Protein AF-0000000084585907 (afdb_homodimer)

InterPro domains:
  IPR027843 Domain of unknown function DUF4440 [PF14534] (11-108)
  IPR032710 NTF2-like domain superfamily [SSF54427] (7-115)

Nearest PDB structures (foldseek):
  2rcd-assembly2_C  TM=7.715E-01  e=3.971E-07  Pectobacterium atrosepticum SCRI1043
  6bjt-assembly1_A  TM=7.847E-01  e=5.904E-06  Pseudomonas sp. EGD-AKN5
  6d63-assembly3_E  TM=8.159E-01  e=1.542E-05  Pseudomonas sp. ADP
  3fka-assembly1_D  TM=6.968E-01  e=6.504E-05  Ruegeria pomeroyi DSS-3
  5ts4-assembly3_C  TM=6.541E-01  e=3.704E-04  synthetic construct

Foldseek 3Di:
DPPQVVVQVVVVVVVVQCQDCVQQQQLVSQLVQADQQAWEQEQVRDIDGNCRCSVVGGDHFAKDWAPWHWDDPDPFKIKIWTKIAGPPPRWIKTKMWMWGADVVGIHTRYMYIHTDD/DPPQVVVQVVVVVVVVQCQDCVQQQALVNQLVQADQQAWEQEQVRDIDGNCRCSVVGGDHFAKDWAPWHWDDPDPFKIKIWTKIAGPPPRWIKTKIWMWGADVVGIHTRYMYIHTDD

Sequence (234 aa):
MDEQLQVKETILQLERSLLEDDTRLSTDAVGNLLTEDFLEHGSSGQSFSKVDIVTNGLDSVDLNIRDFDVRILSEDTVLATFRTCDAASGREQLRSSIWRYQPGGWRMLFHQGTPAEMDEQLQVKETILQLERSLLEDDTRLSTDAVGNLLTEDFLEHGSSGQSFSKVDIVTNGLDSVDLNIRDFDVRILSEDTVLATFRTCDAASGREQLRSSIWRYQPGGWRMLFHQGTPAE

Organism: NCBI:txid361277

pLDDT: mean 95.86, std 5.34, range [57.41, 98.94]

Structure (mmCIF, N/CA/C/O backbone):
data_AF-0000000084585907-model_v1
#
loop_
_entity.id
_entity.type
_entity.pdbx_description
1 polymer 'DUF4440 domain-containing protein'
#
loop_
_atom_site.group_PDB
_atom_site.id
_atom_site.type_symbol
_atom_site.label_atom_id
_atom_site.label_alt_id
_atom_site.label_comp_id
_atom_site.label_asym_id
_atom_site.label_entity_id
_atom_site.label_seq_id
_atom_site.pdbx_PDB_ins_code
_atom_site.Cartn_x
_atom_site.Cartn_y
_atom_site.Cartn_z
_atom_site.occupancy
_atom_site.B_iso_or_equiv
_atom_site.auth_seq_id
_atom_site.auth_comp_id
_atom_site.auth_asym_id
_atom_site.auth_atom_id
_atom_site.pdbx_PDB_model_num
ATOM 1 N N . MET A 1 1 ? -20.766 14.891 -15.133 1 57.56 1 MET A N 1
ATOM 2 C CA . MET A 1 1 ? -19.312 14.953 -14.922 1 57.56 1 MET A CA 1
ATOM 3 C C . MET A 1 1 ? -18.75 13.562 -14.68 1 57.56 1 MET A C 1
ATOM 5 O O . MET A 1 1 ? -19.359 12.742 -13.992 1 57.56 1 MET A O 1
ATOM 9 N N . ASP A 1 2 ? -17.828 13.023 -15.422 1 83.31 2 ASP A N 1
ATOM 10 C CA . ASP A 1 2 ? -17.25 11.695 -15.344 1 83.31 2 ASP A CA 1
ATOM 11 C C . ASP A 1 2 ? -16.688 11.414 -13.945 1 83.31 2 ASP A C 1
ATOM 13 O O . ASP A 1 2 ? -15.836 12.156 -13.453 1 83.31 2 ASP A O 1
ATOM 17 N N . GLU A 1 3 ? -17.516 10.742 -13.195 1 85.75 3 GLU A N 1
ATOM 18 C CA . GLU A 1 3 ? -17.219 10.406 -11.805 1 85.75 3 GLU A CA 1
ATOM 19 C C . GLU A 1 3 ? -15.727 10.156 -11.602 1 85.75 3 GLU A C 1
ATOM 21 O O . GLU A 1 3 ? -15.148 10.594 -10.609 1 85.75 3 GLU A O 1
ATOM 26 N N . GLN A 1 4 ? -15.195 9.461 -12.461 1 87.62 4 GLN A N 1
ATOM 27 C CA . GLN A 1 4 ? -13.773 9.164 -12.352 1 87.62 4 GLN A CA 1
ATOM 28 C C . GLN A 1 4 ? -12.938 10.445 -12.414 1 87.62 4 GLN A C 1
ATOM 30 O O . GLN A 1 4 ? -11.93 10.57 -11.719 1 87.62 4 GLN A O 1
ATOM 35 N N . LEU A 1 5 ? -13.289 11.328 -13.289 1 90.88 5 LEU A N 1
ATOM 36 C CA . LEU A 1 5 ? -12.562 12.586 -13.414 1 90.88 5 LEU A CA 1
ATOM 37 C C . LEU A 1 5 ? -12.672 13.406 -12.133 1 90.88 5 LEU A C 1
ATOM 39 O O . LEU A 1 5 ? -11.688 14.016 -11.695 1 90.88 5 LEU A O 1
ATOM 43 N N . GLN A 1 6 ? -13.852 13.453 -11.57 1 94.62 6 GLN A N 1
ATOM 44 C CA . GLN A 1 6 ? -14.062 14.219 -10.344 1 94.62 6 GLN A CA 1
ATOM 45 C C . GLN A 1 6 ? -13.25 13.641 -9.188 1 94.62 6 GLN A C 1
ATOM 47 O O . GLN A 1 6 ? -12.625 14.375 -8.422 1 94.62 6 GLN A O 1
ATOM 52 N N . VAL A 1 7 ? -13.305 12.32 -9.062 1 97.12 7 VAL A N 1
ATOM 53 C CA . VAL A 1 7 ? -12.562 11.656 -7.992 1 97.12 7 VAL A CA 1
ATOM 54 C C . VAL A 1 7 ? -11.062 11.859 -8.203 1 97.12 7 VAL A C 1
ATOM 56 O O . VAL A 1 7 ? -10.32 12.094 -7.25 1 97.12 7 VAL A O 1
ATOM 59 N N . LYS A 1 8 ? -10.625 11.797 -9.484 1 98.19 8 LYS A N 1
ATOM 60 C CA . LYS A 1 8 ? -9.219 11.992 -9.812 1 98.19 8 LYS A CA 1
ATOM 61 C C . LYS A 1 8 ? -8.734 13.375 -9.383 1 98.19 8 LYS A C 1
ATOM 63 O O . LYS A 1 8 ? -7.656 13.5 -8.797 1 98.19 8 LYS A O 1
ATOM 68 N N . GLU A 1 9 ? -9.5 14.312 -9.625 1 98.19 9 GLU A N 1
ATOM 69 C CA . GLU A 1 9 ? -9.133 15.68 -9.25 1 98.19 9 GLU A CA 1
ATOM 70 C C . GLU A 1 9 ? -9.094 15.844 -7.734 1 98.19 9 GLU A C 1
ATOM 72 O O . GLU A 1 9 ? -8.195 16.5 -7.199 1 98.19 9 GLU A O 1
ATOM 77 N N . THR A 1 10 ? -10.102 15.312 -7.148 1 98.12 10 THR A N 1
ATOM 78 C CA . THR A 1 10 ? -10.172 15.414 -5.695 1 98.12 10 THR A CA 1
ATOM 79 C C . THR A 1 10 ? -8.977 14.727 -5.043 1 98.12 10 THR A C 1
ATOM 81 O O . THR A 1 10 ? -8.336 15.289 -4.16 1 98.12 10 THR A O 1
ATOM 84 N N . ILE A 1 11 ? -8.641 13.5 -5.434 1 98.75 11 ILE A N 1
ATOM 85 C CA . ILE A 1 11 ? -7.547 12.727 -4.848 1 98.75 11 ILE A CA 1
ATOM 86 C C . ILE A 1 11 ? -6.215 13.406 -5.16 1 98.75 11 ILE A C 1
ATOM 88 O O . ILE A 1 11 ? -5.305 13.414 -4.324 1 98.75 11 ILE A O 1
ATOM 92 N N . LEU A 1 12 ? -6.066 13.922 -6.359 1 98.81 12 LEU A N 1
ATOM 93 C CA . LEU A 1 12 ? -4.855 14.656 -6.703 1 98.81 12 LEU A CA 1
ATOM 94 C C . LEU A 1 12 ? -4.637 15.828 -5.75 1 98.81 12 LEU A C 1
ATOM 96 O O . LEU A 1 12 ? -3.514 16.078 -5.309 1 98.81 12 LEU A O 1
ATOM 100 N N . GLN A 1 13 ? -5.723 16.547 -5.496 1 98.5 13 GLN A N 1
ATOM 101 C CA . GLN A 1 13 ? -5.617 17.672 -4.586 1 98.5 13 GLN 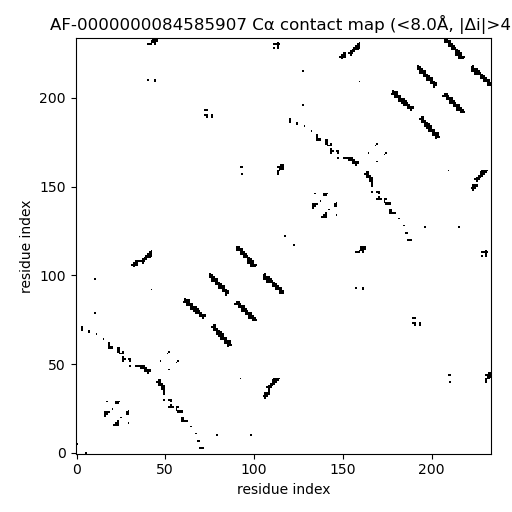A CA 1
ATOM 102 C C . GLN A 1 13 ? -5.219 17.219 -3.186 1 98.5 13 GLN A C 1
ATOM 104 O O . GLN A 1 13 ? -4.43 17.891 -2.512 1 98.5 13 GLN A O 1
ATOM 109 N N . LEU A 1 14 ? -5.758 16.172 -2.729 1 98.62 14 LEU A N 1
ATOM 110 C CA . LEU A 1 14 ? -5.418 15.641 -1.413 1 98.62 14 LEU A CA 1
ATOM 111 C C . LEU A 1 14 ? -3.965 15.172 -1.372 1 98.62 14 LEU A C 1
ATOM 113 O O . LEU A 1 14 ? -3.252 15.438 -0.403 1 98.62 14 LEU A O 1
ATOM 117 N N . GLU A 1 15 ? -3.527 14.453 -2.434 1 98.81 15 GLU A N 1
ATOM 118 C CA . GLU A 1 15 ? -2.127 14.047 -2.533 1 98.81 15 GLU A CA 1
ATOM 119 C C . GLU A 1 15 ? -1.198 15.258 -2.498 1 98.81 15 GLU A C 1
ATOM 121 O O . GLU A 1 15 ? -0.15 15.227 -1.852 1 98.81 15 GLU A O 1
ATOM 126 N N . ARG A 1 16 ? -1.534 16.297 -3.211 1 98.69 16 ARG A N 1
ATOM 127 C CA . ARG A 1 16 ? -0.732 17.516 -3.227 1 98.69 16 ARG A CA 1
ATOM 128 C C . ARG A 1 16 ? -0.688 18.156 -1.846 1 98.69 16 ARG A C 1
ATOM 130 O O . ARG A 1 16 ? 0.359 18.641 -1.417 1 98.69 16 ARG A O 1
ATOM 137 N N . SER A 1 17 ? -1.824 18.188 -1.232 1 98.5 17 SER A N 1
ATOM 138 C CA . SER A 1 17 ? -1.881 18.812 0.089 1 98.5 17 SER A CA 1
ATOM 139 C C . SER A 1 17 ? -0.94 18.109 1.065 1 98.5 17 SER A C 1
ATOM 141 O O . SER A 1 17 ? -0.368 18.75 1.949 1 98.5 17 SER A O 1
ATOM 143 N N . LEU A 1 18 ? -0.715 16.828 0.964 1 98.44 18 LEU A N 1
ATOM 144 C CA . LEU A 1 18 ? 0.155 16.062 1.838 1 98.44 18 LEU A CA 1
ATOM 145 C C . LEU A 1 18 ? 1.618 16.422 1.61 1 98.44 18 LEU A C 1
ATOM 147 O O . LEU A 1 18 ? 2.48 16.078 2.422 1 98.44 18 LEU A O 1
ATOM 151 N N . LEU A 1 19 ? 1.902 17.125 0.513 1 98.12 19 LEU A N 1
ATOM 152 C CA . LEU A 1 19 ? 3.264 17.547 0.196 1 98.12 19 LEU A CA 1
ATOM 153 C C . LEU A 1 19 ? 3.498 19 0.595 1 98.12 19 LEU A C 1
ATOM 155 O O . LEU A 1 19 ? 4.625 19.484 0.528 1 98.12 19 LEU A O 1
ATOM 159 N N . GLU A 1 20 ? 2.428 19.672 1.009 1 98.12 20 GLU A N 1
ATOM 160 C CA . GLU A 1 20 ? 2.516 21.078 1.401 1 98.12 20 GLU A CA 1
ATOM 161 C C . GLU A 1 20 ? 2.744 21.219 2.902 1 98.12 20 GLU A C 1
ATOM 163 O O . GLU A 1 20 ? 2.141 20.5 3.699 1 98.12 20 GLU A O 1
ATOM 168 N N . ASP A 1 21 ? 3.475 22.172 3.309 1 97.94 21 ASP A N 1
ATOM 169 C CA . ASP A 1 21 ? 3.891 22.344 4.695 1 97.94 21 ASP A CA 1
ATOM 170 C C . ASP A 1 21 ? 2.68 22.531 5.613 1 97.94 21 ASP A C 1
ATOM 172 O O . ASP A 1 21 ? 2.668 22.016 6.738 1 97.94 21 ASP A O 1
ATOM 176 N N . ASP A 1 22 ? 1.724 23.266 5.176 1 97.5 22 ASP A N 1
ATOM 177 C CA . ASP A 1 22 ? 0.551 23.547 6 1 97.5 22 ASP A CA 1
ATOM 178 C C . ASP A 1 22 ? -0.112 22.25 6.461 1 97.5 22 ASP A C 1
ATOM 180 O O . ASP A 1 22 ? -0.629 22.172 7.578 1 97.5 22 ASP A O 1
ATOM 184 N N . THR A 1 23 ? -0.118 21.266 5.719 1 98.19 23 THR A N 1
ATOM 185 C CA . THR A 1 23 ? -0.694 19.969 6.043 1 98.19 23 THR A CA 1
ATOM 186 C C . THR A 1 23 ? 0.371 19.031 6.602 1 98.19 23 THR A C 1
ATOM 188 O O . THR A 1 23 ? 0.189 18.438 7.672 1 98.19 23 THR A O 1
ATOM 191 N N . ARG A 1 24 ? 1.485 18.938 5.863 1 97.62 24 ARG A N 1
ATOM 192 C CA . ARG A 1 24 ? 2.512 17.938 6.121 1 97.62 24 ARG A CA 1
ATOM 193 C C . ARG A 1 24 ? 3.119 18.125 7.508 1 97.62 24 ARG A C 1
ATOM 195 O O . ARG A 1 24 ? 3.414 17.141 8.195 1 97.62 24 ARG A O 1
ATOM 202 N N . LEU A 1 25 ? 3.209 19.344 7.961 1 97.69 25 LEU A N 1
ATOM 203 C CA . LEU A 1 25 ? 3.896 19.594 9.219 1 97.69 25 LEU A CA 1
ATOM 204 C C . LEU A 1 25 ? 2.904 19.672 10.375 1 97.69 25 LEU A C 1
ATOM 206 O O . LEU A 1 25 ? 3.301 19.828 11.531 1 97.69 25 LEU A O 1
ATOM 210 N N . SER A 1 26 ? 1.641 19.516 10.117 1 97.94 26 SER A N 1
ATOM 211 C CA . SER A 1 26 ? 0.601 19.438 11.141 1 97.94 26 SER A CA 1
ATOM 212 C C . SER A 1 26 ? 0.184 17.984 11.398 1 97.94 26 SER A C 1
ATOM 214 O O . SER A 1 26 ? -0.506 17.375 10.578 1 97.94 26 SER A O 1
ATOM 216 N N . THR A 1 27 ? 0.529 17.516 12.578 1 96.69 27 THR A N 1
ATOM 217 C CA . THR A 1 27 ? 0.178 16.141 12.922 1 96.69 27 THR A CA 1
ATOM 218 C C . THR A 1 27 ? -1.336 15.953 12.906 1 96.69 27 THR A C 1
ATOM 220 O O . THR A 1 27 ? -1.829 14.891 12.523 1 96.69 27 THR A O 1
ATOM 223 N N . ASP A 1 28 ? -2.086 16.938 13.312 1 96.94 28 ASP A N 1
ATOM 224 C CA . ASP A 1 28 ? -3.545 16.875 13.297 1 96.94 28 ASP A CA 1
ATOM 225 C C . ASP A 1 28 ? -4.074 16.797 11.867 1 96.94 28 ASP A C 1
ATOM 227 O O . ASP A 1 28 ? -4.957 16 11.562 1 96.94 28 ASP A O 1
ATOM 231 N N . ALA A 1 29 ? -3.527 17.703 11.062 1 97.62 29 ALA A N 1
ATOM 232 C CA . ALA A 1 29 ? -3.99 17.734 9.68 1 97.62 29 ALA A CA 1
ATOM 233 C C . ALA A 1 29 ? -3.699 16.422 8.969 1 97.62 29 ALA A C 1
ATOM 235 O O . ALA A 1 29 ? -4.57 15.867 8.289 1 97.62 29 ALA A O 1
ATOM 236 N N . VAL A 1 30 ? -2.473 15.906 9.133 1 98.19 30 VAL A N 1
ATOM 237 C CA . VAL A 1 30 ? -2.107 14.641 8.508 1 98.19 30 VAL A CA 1
ATOM 238 C C . VAL A 1 30 ? -2.949 13.508 9.094 1 98.19 30 VAL A C 1
ATOM 240 O O . VAL A 1 30 ? -3.486 12.68 8.359 1 98.19 30 VAL A O 1
ATOM 243 N N . GLY A 1 31 ? -3.045 13.477 10.367 1 97.81 31 GLY A N 1
ATOM 244 C CA . GLY A 1 31 ? -3.834 12.445 11.023 1 97.81 31 GLY A CA 1
ATOM 245 C C . GLY A 1 31 ? -5.266 12.383 10.531 1 97.81 31 GLY A C 1
ATOM 246 O O . GLY A 1 31 ? -5.848 11.305 10.422 1 97.81 31 GLY A O 1
ATOM 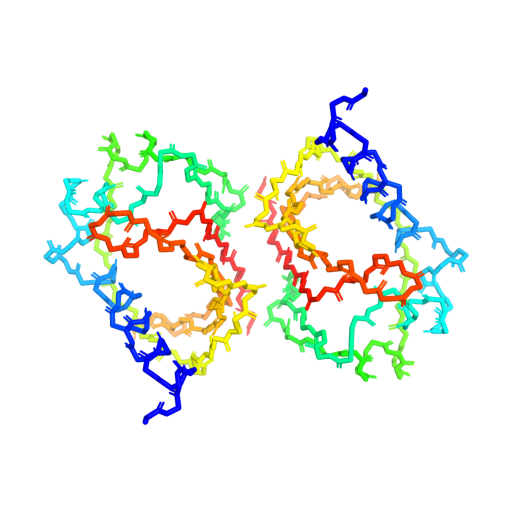247 N N . ASN A 1 32 ? -5.824 13.516 10.273 1 97.06 32 ASN A N 1
ATOM 248 C CA . ASN A 1 32 ? -7.211 13.602 9.836 1 97.06 32 ASN A CA 1
ATOM 249 C C . ASN A 1 32 ? -7.379 13.062 8.414 1 97.06 32 ASN A C 1
ATOM 251 O O . ASN A 1 32 ? -8.5 12.82 7.965 1 97.06 32 ASN A O 1
ATOM 255 N N . LEU A 1 33 ? -6.309 12.891 7.715 1 98.25 33 LEU A N 1
ATOM 256 C CA . LEU A 1 33 ? -6.355 12.406 6.34 1 98.25 33 LEU A CA 1
ATOM 257 C C . LEU A 1 33 ? -6.035 10.914 6.277 1 98.25 33 LEU A C 1
ATOM 259 O O . LEU A 1 33 ? -6.066 10.312 5.203 1 98.25 33 LEU A O 1
ATOM 263 N N . LEU A 1 34 ? -5.734 10.312 7.438 1 98.31 34 LEU A N 1
ATOM 264 C CA . LEU A 1 34 ? -5.371 8.898 7.484 1 98.31 34 LEU A CA 1
ATOM 265 C C . LEU A 1 34 ? -6.453 8.086 8.188 1 98.31 34 LEU A C 1
ATOM 267 O O . LEU A 1 34 ? -7.059 8.555 9.156 1 98.31 34 LEU A O 1
ATOM 271 N N . THR A 1 35 ? -6.754 6.934 7.656 1 98.06 35 THR A N 1
ATOM 272 C CA . THR A 1 35 ? -7.59 6.02 8.422 1 98.06 35 THR A CA 1
ATOM 273 C C . THR A 1 35 ? -6.863 5.543 9.68 1 98.06 35 THR A C 1
ATOM 27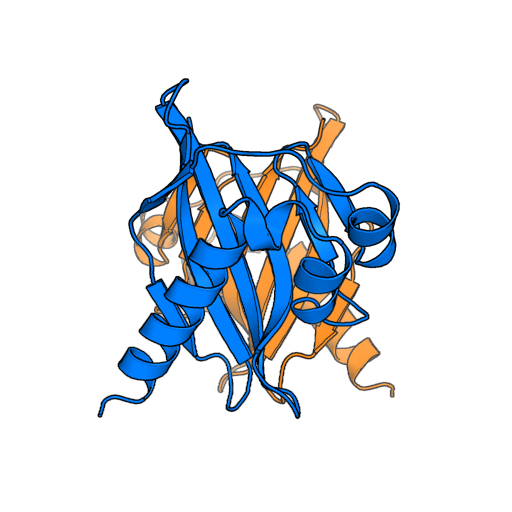5 O O . THR A 1 35 ? -5.637 5.637 9.766 1 98.06 35 THR A O 1
ATOM 278 N N . GLU A 1 36 ? -7.621 5.047 10.617 1 96.38 36 GLU A N 1
ATOM 279 C CA . GLU A 1 36 ? -7.035 4.566 11.859 1 96.38 36 GLU A CA 1
ATOM 280 C C . GLU A 1 36 ? -6.07 3.408 11.609 1 96.38 36 GLU A C 1
ATOM 282 O O . GLU A 1 36 ? -5.07 3.264 12.312 1 96.38 36 GLU A O 1
ATOM 287 N N . ASP A 1 37 ? -6.336 2.6 10.594 1 96.31 37 ASP A N 1
ATOM 288 C CA . ASP A 1 37 ? -5.531 1.418 10.305 1 96.31 37 ASP A CA 1
ATOM 289 C C . ASP A 1 37 ? -4.57 1.681 9.148 1 96.31 37 ASP A C 1
ATOM 291 O O . ASP A 1 37 ? -4.215 0.761 8.406 1 96.31 37 ASP A O 1
ATOM 295 N N . PHE A 1 38 ? -4.211 2.918 8.969 1 98.44 38 PHE A N 1
ATOM 296 C CA . PHE A 1 38 ? -3.287 3.326 7.922 1 98.44 38 PHE A CA 1
ATOM 297 C C . PHE A 1 38 ? -1.987 2.537 8.008 1 98.44 38 PHE A C 1
ATOM 299 O O . PHE A 1 38 ? -1.496 2.258 9.102 1 98.44 38 PHE A O 1
ATOM 306 N N . LEU A 1 39 ? -1.432 2.219 6.84 1 98.62 39 LEU A N 1
ATOM 307 C CA . LEU A 1 39 ? -0.126 1.577 6.727 1 98.62 39 LEU A CA 1
ATOM 308 C C . LEU A 1 39 ? 0.672 2.172 5.57 1 98.62 39 LEU A C 1
ATOM 310 O O . LEU A 1 39 ? 0.142 2.352 4.473 1 98.62 39 LEU A O 1
ATOM 314 N N . GLU A 1 40 ? 1.913 2.436 5.836 1 98.19 40 GLU A N 1
ATOM 315 C CA . GLU A 1 40 ? 2.816 2.928 4.801 1 98.19 40 GLU A CA 1
ATOM 316 C C . GLU A 1 40 ? 4.047 2.035 4.672 1 98.19 40 GLU A C 1
ATOM 318 O O . GLU A 1 40 ? 4.691 1.71 5.672 1 98.19 40 GLU A O 1
ATOM 323 N N . HIS A 1 41 ? 4.289 1.636 3.477 1 96.75 41 HIS A N 1
ATOM 324 C CA . HIS A 1 41 ? 5.602 1.127 3.1 1 96.75 41 HIS A CA 1
ATOM 325 C C . HIS A 1 41 ? 6.48 2.236 2.529 1 96.75 41 HIS A C 1
ATOM 327 O O . HIS A 1 41 ? 6.32 2.625 1.369 1 96.75 41 HIS A O 1
ATOM 333 N N . GLY A 1 42 ? 7.395 2.625 3.287 1 91.5 42 GLY A N 1
ATOM 334 C CA . GLY A 1 42 ? 8.227 3.746 2.873 1 91.5 42 GLY A CA 1
ATOM 335 C C . GLY A 1 42 ? 9.297 3.357 1.876 1 91.5 42 GLY A C 1
ATOM 336 O O . GLY A 1 42 ? 9.727 2.205 1.839 1 91.5 42 GLY A O 1
ATOM 337 N N . SER A 1 43 ? 9.773 4.344 1.176 1 84.81 43 SER A N 1
ATOM 338 C CA . SER A 1 43 ? 10.836 4.113 0.199 1 84.81 43 SER A CA 1
ATOM 339 C C . SER A 1 43 ? 12.133 3.693 0.879 1 84.81 43 SER A C 1
ATOM 341 O O . SER A 1 43 ? 13.047 3.188 0.225 1 84.81 43 SER A O 1
ATOM 343 N N . SER A 1 44 ? 12.172 3.824 2.135 1 80.12 44 SER A N 1
ATOM 344 C CA . SER A 1 44 ? 13.336 3.414 2.914 1 80.12 44 SER A CA 1
ATOM 345 C C . SER A 1 44 ? 13.273 1.929 3.252 1 80.12 44 SER A C 1
ATOM 347 O O . SER A 1 44 ? 14.25 1.363 3.758 1 80.12 44 SER A O 1
ATOM 349 N N . GLY A 1 45 ? 12.164 1.333 2.975 1 85.19 45 GLY A N 1
ATOM 350 C CA . GLY A 1 45 ? 11.969 -0.072 3.297 1 85.19 45 GLY A CA 1
ATOM 351 C C . GLY A 1 45 ? 11.375 -0.291 4.672 1 85.19 45 GLY A C 1
ATOM 352 O O . GLY A 1 45 ? 11.273 -1.428 5.137 1 85.19 45 GLY A O 1
ATOM 353 N N . GLN A 1 46 ? 11.062 0.736 5.344 1 90.19 46 GLN A N 1
ATOM 354 C CA . GLN A 1 46 ? 10.375 0.636 6.629 1 90.19 46 GLN A CA 1
ATOM 355 C C . GLN A 1 46 ? 8.875 0.84 6.473 1 90.19 46 GLN A C 1
ATOM 357 O O . GLN A 1 46 ? 8.422 1.427 5.484 1 90.19 46 GLN A O 1
ATOM 362 N N . SER A 1 47 ? 8.141 0.286 7.465 1 95.94 47 SER A N 1
ATOM 363 C CA . SER A 1 47 ? 6.699 0.495 7.488 1 95.94 47 SER A CA 1
ATOM 364 C C . SER A 1 47 ? 6.289 1.401 8.648 1 95.94 47 SER A C 1
ATOM 366 O O . SER A 1 47 ? 6.848 1.309 9.742 1 95.94 47 SER A O 1
ATOM 368 N N . PHE A 1 48 ? 5.301 2.23 8.43 1 96.75 48 PHE A N 1
ATOM 369 C CA . PHE A 1 48 ? 4.836 3.195 9.414 1 96.75 48 PHE A CA 1
ATOM 370 C C . PHE A 1 48 ? 3.324 3.115 9.578 1 96.75 48 PHE A C 1
ATOM 372 O O . PHE A 1 48 ? 2.594 2.973 8.602 1 96.75 48 PHE A O 1
ATOM 379 N N . SER A 1 49 ? 2.863 3.215 10.805 1 98 49 SER A N 1
ATOM 380 C CA . SER A 1 49 ? 1.441 3.316 11.125 1 98 49 SER A CA 1
ATOM 381 C C . SER A 1 49 ? 1.014 4.77 11.289 1 98 49 SER A C 1
ATOM 383 O O . SER A 1 49 ? 1.852 5.672 11.281 1 98 49 SER A O 1
ATOM 385 N N . LYS A 1 50 ? -0.317 4.898 11.438 1 98.12 50 LYS A N 1
ATOM 386 C CA . LYS A 1 50 ? -0.818 6.242 11.727 1 98.12 50 LYS A CA 1
ATOM 387 C C . LYS A 1 50 ? -0.177 6.809 12.992 1 98.12 50 LYS A C 1
ATOM 389 O O . LYS A 1 50 ? 0.19 7.984 13.031 1 98.12 50 LYS A O 1
ATOM 394 N N . VAL A 1 51 ? -0.119 6.035 14 1 97.75 51 VAL A N 1
ATOM 395 C CA . VAL A 1 51 ? 0.448 6.461 15.273 1 97.75 51 VAL A CA 1
ATOM 396 C C . VAL A 1 51 ? 1.898 6.898 15.07 1 97.75 51 VAL A C 1
ATOM 398 O O . VAL A 1 51 ? 2.334 7.902 15.641 1 97.75 51 VAL A O 1
ATOM 401 N N . ASP A 1 52 ? 2.689 6.152 14.328 1 97.06 52 ASP A N 1
ATOM 402 C CA . ASP A 1 52 ? 4.07 6.52 14.031 1 97.06 52 ASP A CA 1
ATOM 403 C C . ASP A 1 52 ? 4.141 7.902 13.391 1 97.06 52 ASP A C 1
ATOM 405 O O . ASP A 1 52 ? 4.996 8.719 13.75 1 97.06 52 ASP A O 1
ATOM 409 N N . ILE A 1 53 ? 3.295 8.117 12.43 1 96.44 53 ILE A N 1
ATOM 410 C CA . ILE A 1 53 ? 3.312 9.359 11.656 1 96.44 53 ILE A CA 1
ATOM 411 C C . ILE A 1 53 ? 2.926 10.531 12.562 1 96.44 53 ILE A C 1
ATOM 413 O O . ILE A 1 53 ? 3.592 11.562 12.555 1 96.44 53 ILE A O 1
ATOM 417 N N . VAL A 1 54 ? 1.905 10.367 13.32 1 96.62 54 VAL A N 1
ATOM 418 C CA . VAL A 1 54 ? 1.371 11.492 14.078 1 96.62 54 VAL A CA 1
ATOM 419 C C . VAL A 1 54 ? 2.232 11.742 15.32 1 96.62 54 VAL A C 1
ATOM 421 O O . VAL A 1 54 ? 2.287 12.859 15.836 1 96.62 54 VAL A O 1
ATOM 424 N N . THR A 1 55 ? 2.92 10.773 15.789 1 96.69 55 THR A N 1
ATOM 425 C CA . THR A 1 55 ? 3.787 10.93 16.953 1 96.69 55 THR A CA 1
ATOM 426 C C . THR A 1 55 ? 5.113 11.57 16.562 1 96.69 55 THR A C 1
ATOM 428 O O . THR A 1 55 ? 5.625 12.438 17.266 1 96.69 55 THR A O 1
ATOM 431 N N . ASN A 1 56 ? 5.707 11.195 15.477 1 95.5 56 ASN A N 1
ATOM 432 C CA . ASN A 1 56 ? 7.047 11.617 15.086 1 95.5 56 ASN A CA 1
ATOM 433 C C . ASN A 1 56 ? 7.012 12.828 14.172 1 95.5 56 ASN A C 1
ATOM 435 O O . ASN A 1 56 ? 8 13.555 14.055 1 95.5 56 ASN A O 1
ATOM 439 N N . GLY A 1 57 ? 5.836 13.023 13.523 1 95.44 57 GLY A N 1
ATOM 440 C CA . GLY A 1 57 ? 5.727 14.086 12.531 1 95.44 57 GLY A CA 1
ATOM 441 C C . GLY A 1 57 ? 6.391 13.734 11.211 1 95.44 57 GLY A C 1
ATOM 442 O O . GLY A 1 57 ? 6.914 12.633 11.047 1 95.44 57 GLY A O 1
ATOM 443 N N . LEU A 1 58 ? 6.281 14.641 10.25 1 95.94 58 LEU A N 1
ATOM 444 C CA . LEU A 1 58 ? 6.887 14.523 8.93 1 95.94 58 LEU A CA 1
ATOM 445 C C . LEU A 1 58 ? 7.773 15.719 8.633 1 95.94 58 LEU A C 1
ATOM 447 O O . LEU A 1 58 ? 7.527 16.828 9.125 1 95.94 58 LEU A O 1
ATOM 451 N N . ASP A 1 59 ? 8.766 15.5 7.855 1 95.56 59 ASP A N 1
ATOM 452 C CA . ASP A 1 59 ? 9.664 16.578 7.438 1 95.56 59 ASP A CA 1
ATOM 453 C C . ASP A 1 59 ? 9.109 17.312 6.219 1 95.56 59 ASP A C 1
ATOM 455 O O . ASP A 1 59 ? 8.352 16.734 5.434 1 95.56 59 ASP A O 1
ATOM 459 N N . SER A 1 60 ? 9.547 18.562 6.152 1 97.44 60 SER A N 1
ATOM 460 C CA . SER A 1 60 ? 9.227 19.297 4.938 1 97.44 60 SER A CA 1
ATOM 461 C C . SER A 1 60 ? 9.852 18.656 3.711 1 97.44 60 SER A C 1
ATOM 463 O O . SER A 1 60 ? 10.945 18.094 3.791 1 97.44 60 SER A O 1
ATOM 465 N N . VAL A 1 61 ? 9.125 18.781 2.598 1 97 61 VAL A N 1
ATOM 466 C CA . VAL A 1 61 ? 9.633 18.234 1.339 1 97 61 VAL A CA 1
ATOM 467 C C . VAL A 1 61 ? 9.359 19.234 0.211 1 97 61 VAL A C 1
ATOM 469 O O . VAL A 1 61 ? 8.531 20.141 0.351 1 97 61 VAL A O 1
ATOM 472 N N . ASP A 1 62 ? 10.102 19.125 -0.804 1 97.88 62 ASP A N 1
ATOM 473 C CA . ASP A 1 62 ? 9.875 19.812 -2.068 1 97.88 62 ASP A CA 1
ATOM 474 C C . ASP A 1 62 ? 9.75 18.828 -3.223 1 97.88 62 ASP A C 1
ATOM 476 O O . ASP A 1 62 ? 10.719 18.578 -3.943 1 97.88 62 ASP A O 1
ATOM 480 N N . LEU A 1 63 ? 8.547 18.328 -3.402 1 97.81 63 LEU A N 1
ATOM 481 C CA . LEU A 1 63 ? 8.258 17.281 -4.379 1 97.81 63 LEU A CA 1
ATOM 482 C C . LEU A 1 63 ? 7.176 17.734 -5.355 1 97.81 63 LEU A C 1
ATOM 484 O O . LEU A 1 63 ? 6.227 18.422 -4.961 1 97.81 63 LEU A O 1
ATOM 488 N N . ASN A 1 64 ? 7.348 17.312 -6.527 1 97.62 64 ASN A N 1
ATOM 489 C CA . ASN A 1 64 ? 6.309 17.469 -7.539 1 97.62 64 ASN A CA 1
ATOM 490 C C . ASN A 1 64 ? 5.684 16.141 -7.926 1 97.62 64 ASN A C 1
ATOM 492 O O . ASN A 1 64 ? 6.375 15.117 -7.977 1 97.62 64 ASN A O 1
ATOM 496 N N . ILE A 1 65 ? 4.395 16.203 -8.211 1 98.38 65 ILE A N 1
ATOM 497 C CA . ILE A 1 65 ? 3.678 15.008 -8.648 1 98.38 65 ILE A CA 1
ATOM 498 C C . ILE A 1 65 ? 3.594 14.984 -10.172 1 98.38 65 ILE A C 1
ATOM 500 O O . ILE A 1 65 ? 3.277 16 -10.797 1 98.38 65 ILE A O 1
ATOM 504 N N . ARG A 1 66 ? 3.936 13.859 -10.703 1 97.31 66 ARG A N 1
ATOM 505 C CA . ARG A 1 66 ? 3.838 13.656 -12.141 1 97.31 66 ARG A CA 1
ATOM 506 C C . ARG A 1 66 ? 3.107 12.352 -12.453 1 97.31 66 ARG A C 1
ATOM 508 O O . ARG A 1 66 ? 3.062 11.438 -11.625 1 97.31 66 ARG A O 1
ATOM 515 N N . ASP A 1 67 ? 2.4 12.281 -13.742 1 97.31 67 ASP A N 1
ATOM 516 C CA . ASP A 1 67 ? 1.807 11.062 -14.281 1 97.31 67 ASP A CA 1
ATOM 517 C C . ASP A 1 67 ? 0.775 10.477 -13.32 1 97.31 67 ASP A C 1
ATOM 519 O O . ASP A 1 67 ? 0.785 9.273 -13.039 1 97.31 67 ASP A O 1
ATOM 523 N N . PHE A 1 68 ? -0.031 11.383 -12.781 1 98.62 68 PHE A N 1
ATOM 524 C CA . PHE A 1 68 ? -1.028 11 -11.789 1 98.62 68 PHE A CA 1
ATOM 525 C C . PHE A 1 68 ? -2.23 10.344 -12.453 1 98.62 68 PHE A C 1
ATOM 527 O O . PHE A 1 68 ? -2.758 10.859 -13.445 1 98.62 68 PHE A O 1
ATOM 534 N N . ASP A 1 69 ? -2.629 9.203 -11.922 1 98.38 69 ASP A N 1
ATOM 535 C CA . ASP A 1 69 ? -3.846 8.531 -12.375 1 98.38 69 ASP A CA 1
ATOM 536 C C . ASP A 1 69 ? -4.559 7.84 -11.219 1 98.38 69 ASP A C 1
ATOM 538 O O . ASP A 1 69 ? -3.988 7.688 -10.133 1 98.38 69 ASP A O 1
ATOM 542 N N . VAL A 1 70 ? -5.848 7.562 -11.383 1 98.38 70 VAL A N 1
ATOM 543 C CA . VAL A 1 70 ? -6.609 6.852 -10.359 1 98.38 70 VAL A CA 1
ATOM 544 C C . VAL A 1 70 ? -7.371 5.691 -11 1 98.38 70 VAL A C 1
ATOM 546 O O . VAL A 1 70 ? -7.648 5.707 -12.203 1 98.38 70 VAL A O 1
ATOM 549 N N . ARG A 1 71 ? -7.602 4.719 -10.234 1 97.75 71 ARG A N 1
ATOM 550 C CA . ARG A 1 71 ? -8.5 3.619 -10.57 1 97.75 71 ARG A CA 1
ATOM 551 C C . ARG A 1 71 ? -9.539 3.412 -9.469 1 97.75 71 ARG A C 1
ATOM 553 O O . ARG A 1 71 ? -9.188 3.252 -8.297 1 97.75 71 ARG A O 1
ATOM 560 N N . ILE A 1 72 ? -10.773 3.395 -9.875 1 97.12 72 ILE A N 1
ATOM 561 C CA . ILE A 1 72 ? -11.852 3.131 -8.922 1 97.12 72 ILE A CA 1
ATOM 562 C C . ILE A 1 72 ? -11.891 1.643 -8.586 1 97.12 72 ILE A C 1
ATOM 564 O O . ILE A 1 72 ? -12.078 0.805 -9.469 1 97.12 72 ILE A O 1
ATOM 568 N N . LEU A 1 73 ? -11.734 1.322 -7.293 1 97.19 73 LEU A N 1
ATOM 569 C CA . LEU A 1 73 ? -11.742 -0.069 -6.855 1 97.19 73 LEU A CA 1
ATOM 570 C C . LEU A 1 73 ? -13.133 -0.492 -6.41 1 97.19 73 LEU A C 1
ATOM 572 O O . LEU A 1 73 ? -13.508 -1.662 -6.535 1 97.19 73 LEU A O 1
ATOM 576 N N . SER A 1 74 ? -13.82 0.38 -5.836 1 96 74 SER A N 1
ATOM 577 C CA . SER A 1 74 ? -15.203 0.212 -5.383 1 96 74 SER A CA 1
ATOM 578 C C . SER A 1 74 ? -15.906 1.557 -5.254 1 96 74 SER A C 1
ATOM 580 O O . SER A 1 74 ? -15.375 2.588 -5.664 1 96 74 SER A O 1
ATOM 582 N N . GLU A 1 75 ? -17.094 1.454 -4.602 1 93.75 75 GLU A N 1
ATOM 583 C CA . GLU A 1 75 ? -17.875 2.684 -4.445 1 93.75 75 GLU A CA 1
ATOM 584 C C . GLU A 1 75 ? -17.172 3.664 -3.514 1 93.75 75 GLU A C 1
ATOM 586 O O . GLU A 1 75 ? -17.328 4.879 -3.643 1 93.75 75 GLU A O 1
ATOM 591 N N . ASP A 1 76 ? -16.312 3.127 -2.699 1 96.38 76 ASP A N 1
ATOM 592 C CA . ASP A 1 76 ?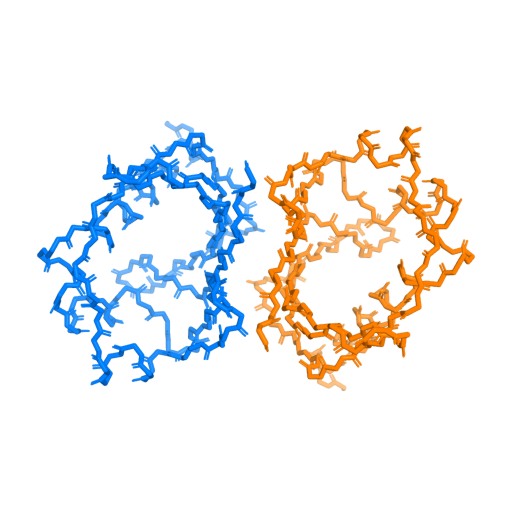 -15.766 4.039 -1.698 1 96.38 76 ASP A CA 1
ATOM 593 C C . ASP A 1 76 ? -14.242 3.926 -1.626 1 96.38 76 ASP A C 1
ATOM 595 O O . ASP A 1 76 ? -13.625 4.41 -0.677 1 96.38 76 ASP A O 1
ATOM 599 N N . THR A 1 77 ? -13.625 3.219 -2.535 1 98.12 77 THR A N 1
ATOM 600 C CA . THR A 1 77 ? -12.18 3.025 -2.477 1 98.12 77 THR A CA 1
ATOM 601 C C . THR A 1 77 ? -11.539 3.305 -3.834 1 98.12 77 THR A C 1
ATOM 603 O O . THR A 1 77 ? -12.062 2.893 -4.871 1 98.12 77 THR A O 1
ATOM 606 N N . VAL A 1 78 ? -10.398 3.969 -3.842 1 98.38 78 VAL A N 1
ATOM 607 C CA . VAL A 1 78 ? -9.695 4.332 -5.066 1 98.38 78 VAL A CA 1
ATOM 608 C C . VAL A 1 78 ? -8.203 4.09 -4.895 1 98.38 78 VAL A C 1
ATOM 610 O O . VAL A 1 78 ? -7.648 4.305 -3.811 1 98.38 78 VAL A O 1
ATOM 613 N N . LEU A 1 79 ? -7.605 3.598 -5.934 1 98.81 79 LEU A N 1
ATOM 614 C CA . LEU A 1 79 ? -6.152 3.49 -6.031 1 98.81 79 LEU A CA 1
ATOM 615 C C . LEU A 1 79 ? -5.574 4.668 -6.805 1 98.81 79 LEU A C 1
ATOM 617 O O . LEU A 1 79 ? -6.039 4.984 -7.902 1 98.81 79 LEU A O 1
ATOM 621 N N . ALA A 1 80 ? -4.637 5.332 -6.27 1 98.88 80 ALA A N 1
ATOM 622 C CA . ALA A 1 80 ? -3.855 6.348 -6.977 1 98.88 80 ALA A CA 1
ATOM 623 C C . ALA A 1 80 ? -2.447 5.844 -7.277 1 98.88 80 ALA A C 1
ATOM 625 O O . ALA A 1 80 ? -1.83 5.172 -6.449 1 98.88 80 ALA A O 1
ATOM 626 N N . THR A 1 81 ? -1.961 6.102 -8.43 1 98.69 81 THR A N 1
ATOM 627 C CA . THR A 1 81 ? -0.591 5.836 -8.852 1 98.69 81 THR A CA 1
ATOM 628 C C . THR A 1 81 ? 0.039 7.082 -9.461 1 98.69 81 THR A C 1
ATOM 630 O O . THR A 1 81 ? -0.624 7.824 -10.188 1 98.69 81 THR A O 1
ATOM 633 N N . PHE A 1 82 ? 1.271 7.324 -9.117 1 98.44 82 PHE A N 1
ATOM 634 C CA . PHE A 1 82 ? 1.931 8.531 -9.609 1 98.44 82 PHE A CA 1
ATOM 635 C C . PHE A 1 82 ? 3.432 8.469 -9.352 1 98.44 82 PHE A C 1
ATOM 637 O O . PHE A 1 82 ? 3.938 7.465 -8.844 1 98.44 82 PHE A O 1
ATOM 644 N N . ARG A 1 83 ? 4.09 9.492 -9.836 1 97.19 83 ARG A N 1
ATOM 645 C CA . ARG A 1 83 ? 5.508 9.703 -9.578 1 97.19 83 ARG A CA 1
ATOM 646 C C . ARG A 1 83 ? 5.734 11.016 -8.82 1 97.19 83 ARG A C 1
ATOM 648 O O . ARG A 1 83 ? 5.02 11.992 -9.039 1 97.19 83 ARG A O 1
ATOM 655 N N . THR A 1 84 ? 6.668 10.93 -7.938 1 97.5 84 THR A N 1
ATOM 656 C CA . THR A 1 84 ? 7.152 12.172 -7.348 1 97.5 84 THR A CA 1
ATOM 657 C C . THR A 1 84 ? 8.602 12.438 -7.742 1 97.5 84 THR A C 1
ATOM 659 O O . THR A 1 84 ? 9.383 11.5 -7.926 1 97.5 84 THR A O 1
ATOM 662 N N . CYS A 1 85 ? 8.852 13.688 -7.898 1 96.88 85 CYS A N 1
ATOM 663 C CA . CYS A 1 85 ? 10.203 14.133 -8.227 1 96.88 85 CYS A CA 1
ATOM 664 C C . CYS A 1 85 ? 10.688 15.188 -7.238 1 96.88 85 CYS A C 1
ATOM 666 O O . CYS A 1 85 ? 10.023 16.203 -7.039 1 96.88 85 CYS A O 1
ATOM 668 N N . ASP A 1 86 ? 11.812 14.945 -6.633 1 96.81 86 ASP A N 1
ATOM 669 C CA . ASP A 1 86 ? 12.414 15.914 -5.727 1 96.81 86 ASP A CA 1
ATOM 670 C C . ASP A 1 86 ? 12.984 17.109 -6.496 1 96.81 86 ASP A C 1
ATOM 672 O O . ASP A 1 86 ? 13.812 16.938 -7.391 1 96.81 86 ASP A O 1
ATOM 676 N N . ALA A 1 87 ? 12.633 18.25 -6.059 1 96.06 87 ALA A N 1
ATOM 677 C CA . ALA A 1 87 ? 13 19.453 -6.816 1 96.06 87 ALA A CA 1
ATOM 678 C C . ALA A 1 87 ? 14.5 19.703 -6.727 1 96.06 87 ALA A C 1
ATOM 680 O O . ALA A 1 87 ? 15.109 20.203 -7.68 1 96.06 87 ALA A O 1
ATOM 681 N N . ALA A 1 88 ? 15.086 19.422 -5.684 1 94.88 88 ALA A N 1
ATOM 682 C CA . ALA A 1 88 ? 16.5 19.719 -5.461 1 94.88 88 ALA A CA 1
ATOM 683 C C . ALA A 1 88 ? 17.391 18.656 -6.109 1 94.88 88 ALA A C 1
ATOM 685 O O . ALA A 1 88 ? 18.344 18.984 -6.812 1 94.88 88 ALA A O 1
ATOM 686 N N . SER A 1 89 ? 17.156 17.344 -5.898 1 94.56 89 SER A N 1
ATOM 687 C CA . SER A 1 89 ? 18.031 16.25 -6.316 1 94.56 89 SER A CA 1
ATOM 688 C C . SER A 1 89 ? 17.594 15.672 -7.656 1 94.56 89 SER A C 1
ATOM 690 O O . SER A 1 89 ? 18.391 15.008 -8.336 1 94.56 89 SER A O 1
ATOM 692 N N . GLY A 1 90 ? 16.312 15.828 -8.047 1 94.38 90 GLY A N 1
ATOM 693 C CA . GLY A 1 90 ? 15.781 15.227 -9.258 1 94.38 90 GLY A CA 1
ATOM 694 C C . GLY A 1 90 ? 15.445 13.758 -9.094 1 94.38 90 GLY A C 1
ATOM 695 O O . GLY A 1 90 ? 14.938 13.117 -10.016 1 94.38 90 GLY A O 1
ATOM 696 N N . ARG A 1 91 ? 15.664 13.203 -7.891 1 94.62 91 ARG A N 1
ATOM 697 C CA . ARG A 1 91 ? 15.359 11.797 -7.641 1 94.62 91 ARG A CA 1
ATOM 698 C C . ARG A 1 91 ? 13.859 11.539 -7.723 1 94.62 91 ARG A C 1
ATOM 700 O O . ARG A 1 91 ? 13.055 12.352 -7.27 1 94.62 91 ARG A O 1
ATOM 707 N N . GLU A 1 92 ? 13.539 10.406 -8.305 1 95.94 92 GLU A N 1
ATOM 708 C CA . GLU A 1 92 ? 12.125 10.078 -8.508 1 95.94 92 GLU A CA 1
ATOM 709 C C . GLU A 1 92 ? 11.727 8.852 -7.695 1 95.94 92 GLU A C 1
ATOM 711 O O . GLU A 1 92 ? 12.562 8.008 -7.371 1 95.94 92 GLU A O 1
ATOM 716 N N . GLN A 1 93 ? 10.516 8.891 -7.316 1 96.38 93 GLN A N 1
ATOM 717 C CA . GLN A 1 93 ? 9.914 7.723 -6.68 1 96.38 93 GLN A CA 1
ATOM 718 C C . GLN A 1 93 ? 8.57 7.375 -7.316 1 96.38 93 GLN A C 1
ATOM 720 O O . GLN A 1 93 ? 7.809 8.266 -7.691 1 96.38 93 GLN A O 1
ATOM 725 N N . LEU A 1 94 ? 8.359 6.094 -7.582 1 97.62 94 LEU A N 1
ATOM 726 C CA . LEU A 1 94 ? 7.016 5.617 -7.891 1 97.62 94 LEU A CA 1
ATOM 727 C C . LEU A 1 94 ? 6.176 5.504 -6.621 1 97.62 94 LEU A C 1
ATOM 729 O O . LEU A 1 94 ? 6.637 4.961 -5.617 1 97.62 94 LEU A O 1
ATOM 733 N N . ARG A 1 95 ? 4.941 6.004 -6.676 1 98.12 95 ARG A N 1
ATOM 734 C CA . ARG A 1 95 ? 4.07 6.016 -5.504 1 98.12 95 ARG A CA 1
ATOM 735 C C . ARG A 1 95 ? 2.709 5.406 -5.828 1 98.12 95 ARG A C 1
ATOM 737 O O . ARG A 1 95 ? 2.199 5.562 -6.938 1 98.12 95 ARG A O 1
ATOM 744 N N . SER A 1 96 ? 2.162 4.82 -4.832 1 98.75 96 SER A N 1
ATOM 745 C CA . SER A 1 96 ? 0.757 4.43 -4.875 1 98.75 96 SER A CA 1
ATOM 746 C C . SER A 1 96 ? 0.071 4.68 -3.535 1 98.75 96 SER A C 1
ATOM 748 O O . SER A 1 96 ? 0.705 4.598 -2.48 1 98.75 96 SER A O 1
ATOM 750 N N . SER A 1 97 ? -1.136 4.977 -3.555 1 98.88 97 SER A N 1
ATOM 751 C CA . SER A 1 97 ? -1.946 5.156 -2.355 1 98.88 97 SER A CA 1
ATOM 752 C C . SER A 1 97 ? -3.363 4.629 -2.561 1 98.88 97 SER A C 1
ATOM 754 O O . SER A 1 97 ? -3.857 4.59 -3.689 1 98.88 97 SER A O 1
ATOM 756 N N . ILE A 1 98 ? -3.951 4.16 -1.519 1 98.94 98 ILE A N 1
ATOM 757 C CA . ILE A 1 98 ? -5.359 3.779 -1.521 1 98.94 98 ILE A CA 1
ATOM 758 C C . ILE A 1 98 ? -6.145 4.695 -0.585 1 98.94 98 ILE A C 1
ATOM 760 O O . ILE A 1 98 ? -5.793 4.848 0.587 1 98.94 98 ILE A O 1
ATOM 764 N N . TRP A 1 99 ? -7.191 5.309 -1.144 1 98.81 99 TRP A N 1
ATOM 765 C CA . TRP A 1 99 ? -8.062 6.211 -0.401 1 98.81 99 TRP A CA 1
ATOM 766 C C . TRP A 1 99 ? -9.453 5.605 -0.219 1 98.81 99 TRP A C 1
ATOM 768 O O . TRP A 1 99 ? -9.977 4.965 -1.132 1 98.81 99 TRP A O 1
ATOM 778 N N . ARG A 1 100 ? -10.008 5.844 0.927 1 98.25 100 ARG A N 1
ATOM 779 C CA . ARG A 1 100 ? -11.352 5.383 1.259 1 98.25 100 ARG A CA 1
ATOM 780 C C . ARG A 1 100 ? -12.258 6.559 1.618 1 98.25 100 ARG A C 1
ATOM 782 O O . ARG A 1 100 ? -11.875 7.426 2.406 1 98.25 100 ARG A O 1
ATOM 789 N N . TYR A 1 101 ? -13.43 6.5 0.987 1 97.5 101 TYR A N 1
ATOM 790 C CA . TYR A 1 101 ? -14.422 7.5 1.368 1 97.5 101 TYR A CA 1
ATOM 791 C C . TYR A 1 101 ? -15.164 7.074 2.629 1 97.5 101 TYR A C 1
ATOM 793 O O . TYR A 1 101 ? -15.742 5.988 2.68 1 97.5 101 TYR A O 1
ATOM 801 N N . GLN A 1 102 ? -15.055 7.82 3.658 1 93.5 102 GLN A N 1
ATOM 802 C CA . GLN A 1 102 ? -15.742 7.652 4.938 1 93.5 102 GLN A CA 1
ATOM 803 C C . GLN A 1 102 ? -16.516 8.906 5.316 1 93.5 102 GLN A C 1
ATOM 805 O O . GLN A 1 102 ? -16.406 9.938 4.648 1 93.5 102 GLN A O 1
ATOM 810 N N . PRO A 1 103 ? -17.469 8.695 6.289 1 90.44 103 PRO A N 1
ATOM 811 C CA . PRO A 1 103 ? -18.141 9.93 6.727 1 90.44 103 PRO A CA 1
ATOM 812 C C . PRO A 1 103 ? -17.156 11.047 7.047 1 90.44 103 PRO A C 1
ATOM 814 O O . PRO A 1 103 ? -16.234 10.867 7.852 1 90.44 103 PRO A O 1
ATOM 817 N N . GLY A 1 104 ? -17.234 12.234 6.457 1 90.62 104 GLY A N 1
ATOM 818 C CA . GLY A 1 104 ? -16.328 13.359 6.641 1 90.62 104 GLY A CA 1
ATOM 819 C C . GLY A 1 104 ? -15.359 13.531 5.492 1 90.62 104 GLY A C 1
ATOM 820 O O . GLY A 1 104 ? -14.641 14.531 5.426 1 90.62 104 GLY A O 1
ATOM 821 N N . GLY A 1 105 ? -15.297 12.477 4.629 1 96.19 105 GLY A N 1
ATOM 822 C CA . GLY A 1 105 ? -14.484 12.68 3.443 1 96.19 105 GLY A CA 1
ATOM 823 C C . GLY A 1 105 ? -13.492 11.555 3.199 1 96.19 105 GLY A C 1
ATOM 824 O O . GLY A 1 105 ? -13.555 10.516 3.859 1 96.19 105 GLY A O 1
ATOM 825 N N . TRP A 1 106 ? -12.617 11.766 2.244 1 98.19 106 TRP A N 1
ATOM 826 C CA . TRP A 1 106 ? -11.609 10.789 1.838 1 98.19 106 TRP A CA 1
ATOM 827 C C . TRP A 1 106 ? -10.484 10.703 2.871 1 98.19 106 TRP A C 1
ATOM 829 O O . TRP A 1 106 ? -10.055 11.727 3.41 1 98.19 106 TRP A O 1
ATOM 839 N N . ARG A 1 107 ? -10.039 9.508 3.191 1 98.69 107 ARG A N 1
ATOM 840 C CA . ARG A 1 107 ? -8.875 9.242 4.02 1 98.69 107 ARG A CA 1
ATOM 841 C C . ARG A 1 107 ? -7.988 8.172 3.391 1 98.69 107 ARG A C 1
ATOM 843 O O . ARG A 1 107 ? -8.492 7.223 2.783 1 98.69 107 ARG A O 1
ATOM 850 N N . MET A 1 108 ? -6.762 8.328 3.594 1 98.81 108 MET A N 1
ATOM 851 C CA . MET A 1 108 ? -5.801 7.387 3.023 1 98.81 108 MET A CA 1
ATOM 852 C C . MET A 1 108 ? -5.629 6.172 3.928 1 98.81 108 MET A C 1
ATOM 854 O O . MET A 1 108 ? -5.402 6.312 5.129 1 98.81 108 MET A O 1
ATOM 858 N N . LEU A 1 109 ? -5.699 5.043 3.273 1 98.56 109 LEU A N 1
ATOM 859 C CA . LEU A 1 109 ? -5.625 3.799 4.031 1 98.56 109 LEU A CA 1
ATOM 860 C C . LEU A 1 109 ? -4.266 3.129 3.848 1 98.56 109 LEU A C 1
ATOM 862 O O . LEU A 1 109 ? -3.828 2.359 4.707 1 98.56 109 LEU A O 1
ATOM 866 N N . PHE A 1 110 ? -3.596 3.445 2.773 1 98.81 110 PHE A N 1
ATOM 867 C CA . PHE A 1 110 ? -2.332 2.793 2.449 1 98.81 110 PHE A CA 1
ATOM 868 C C . PHE A 1 110 ? -1.486 3.676 1.541 1 98.81 110 PHE A C 1
ATOM 870 O O . PHE A 1 110 ? -2.02 4.414 0.712 1 98.81 110 PHE A O 1
ATOM 877 N N . HIS A 1 111 ? -0.198 3.576 1.668 1 98.75 111 HIS A N 1
ATOM 878 C CA . HIS A 1 111 ? 0.761 4.281 0.826 1 98.75 111 HIS A CA 1
ATOM 879 C C . HIS A 1 111 ? 2.049 3.48 0.666 1 98.75 111 HIS A C 1
ATOM 881 O O . HIS A 1 111 ? 2.516 2.852 1.617 1 98.75 111 HIS A O 1
ATOM 887 N N . GLN A 1 112 ? 2.604 3.494 -0.526 1 98.38 112 GLN A N 1
ATOM 888 C CA . GLN A 1 112 ? 3.891 2.854 -0.772 1 98.38 112 GLN A CA 1
ATOM 889 C C . GLN A 1 112 ? 4.711 3.643 -1.788 1 98.38 112 GLN A C 1
ATOM 891 O O . GLN A 1 112 ? 4.176 4.121 -2.789 1 98.38 112 GLN A O 1
ATOM 896 N N . GLY A 1 113 ? 5.922 3.844 -1.411 1 97.12 113 GLY A N 1
ATOM 897 C CA . GLY A 1 113 ? 6.875 4.465 -2.318 1 97.12 113 GLY A CA 1
ATOM 898 C C . GLY A 1 113 ? 8.016 3.547 -2.711 1 97.12 113 GLY A C 1
ATOM 899 O O . GLY A 1 113 ? 8.5 2.766 -1.891 1 97.12 113 GLY A O 1
ATOM 900 N N . THR A 1 114 ? 8.391 3.584 -3.98 1 96.5 114 THR A N 1
ATOM 901 C CA . THR A 1 114 ? 9.508 2.822 -4.52 1 96.5 114 THR A CA 1
ATOM 902 C C . THR A 1 114 ? 10.477 3.738 -5.262 1 96.5 114 THR A C 1
ATOM 904 O O . THR A 1 114 ? 10.094 4.402 -6.227 1 96.5 114 THR A O 1
ATOM 907 N N . PRO A 1 115 ? 11.719 3.773 -4.812 1 94.06 115 PRO A N 1
ATOM 908 C CA . PRO A 1 115 ? 12.688 4.598 -5.543 1 94.06 115 PRO A CA 1
ATOM 909 C C . PRO A 1 115 ? 12.781 4.227 -7.023 1 94.06 115 PRO A C 1
ATOM 911 O O . PRO A 1 115 ? 12.742 3.045 -7.367 1 94.06 115 PRO A O 1
ATOM 914 N N . ALA A 1 116 ? 12.883 5.277 -7.812 1 89.94 116 ALA A N 1
ATOM 915 C CA . ALA A 1 116 ? 13.047 5.074 -9.25 1 89.94 116 ALA A CA 1
ATOM 916 C C . ALA A 1 116 ? 14.484 5.352 -9.68 1 89.94 116 ALA A C 1
ATOM 918 O O . ALA A 1 116 ? 15.156 6.215 -9.109 1 89.94 116 ALA A O 1
ATOM 919 N N . GLU A 1 117 ? 15.055 4.469 -10.461 1 73.75 117 GLU A N 1
ATOM 920 C CA . GLU A 1 117 ? 16.406 4.695 -10.969 1 73.75 117 GLU A CA 1
ATOM 921 C C . GLU A 1 117 ? 16.438 5.84 -11.977 1 73.75 117 GLU A C 1
ATOM 923 O O . GLU A 1 117 ? 15.438 6.102 -12.656 1 73.75 117 GLU A O 1
ATOM 928 N N . MET B 1 1 ? -16.578 -19.766 8.984 1 57.41 1 MET B N 1
ATOM 929 C CA . MET B 1 1 ? -15.164 -19.5 8.719 1 57.41 1 MET B CA 1
ATOM 930 C C . MET B 1 1 ? -14.914 -18.016 8.469 1 57.41 1 MET B C 1
ATOM 932 O O . MET B 1 1 ? -15.711 -17.359 7.809 1 57.41 1 MET B O 1
ATOM 936 N N . ASP B 1 2 ? -14.117 -17.297 9.188 1 83.19 2 ASP B N 1
ATOM 937 C CA . ASP B 1 2 ? -13.836 -15.867 9.086 1 83.19 2 ASP B CA 1
ATOM 938 C C . ASP B 1 2 ? -13.398 -15.484 7.676 1 83.19 2 ASP B C 1
ATOM 940 O O . ASP B 1 2 ? -12.422 -16.031 7.16 1 83.19 2 ASP B O 1
ATOM 944 N N . GLU B 1 3 ? -14.391 -15 6.934 1 85.69 3 GLU B N 1
ATOM 945 C CA . GLU B 1 3 ? -14.211 -14.617 5.535 1 85.69 3 GLU B CA 1
ATOM 946 C C . GLU B 1 3 ? -12.812 -14.055 5.293 1 85.69 3 GLU B C 1
ATOM 948 O O . GLU B 1 3 ? -12.18 -14.367 4.285 1 85.69 3 GLU B O 1
ATOM 953 N N . GLN B 1 4 ? -12.391 -13.297 6.164 1 87.5 4 GLN B N 1
ATOM 954 C CA . GLN B 1 4 ? -11.062 -12.695 6.004 1 87.5 4 GLN B CA 1
ATOM 955 C C . GLN B 1 4 ? -9.969 -13.758 6.047 1 87.5 4 GLN B C 1
ATOM 957 O O . GLN B 1 4 ? -8.984 -13.672 5.316 1 87.5 4 GLN B O 1
ATOM 962 N N . LEU B 1 5 ? -10.125 -14.695 6.918 1 90.88 5 LEU B N 1
ATOM 963 C CA . LEU B 1 5 ? -9.141 -15.766 7.016 1 90.88 5 LEU B CA 1
ATOM 964 C C . LEU B 1 5 ? -9.102 -16.594 5.734 1 90.88 5 LEU B C 1
ATOM 966 O O . LEU B 1 5 ? -8.031 -16.969 5.266 1 90.88 5 LEU B O 1
ATOM 970 N N . GLN B 1 6 ? -10.25 -16.906 5.211 1 94.44 6 GLN B N 1
ATOM 971 C CA . GLN B 1 6 ? -10.32 -17.703 3.99 1 94.44 6 GLN B CA 1
ATOM 972 C C . GLN B 1 6 ? -9.688 -16.969 2.814 1 94.44 6 GLN B C 1
ATOM 974 O O . GLN B 1 6 ? -8.938 -17.562 2.037 1 94.44 6 GLN B O 1
ATOM 979 N N . VAL B 1 7 ? -10.031 -15.68 2.695 1 97.06 7 VAL B N 1
ATOM 980 C CA . VAL B 1 7 ? -9.477 -14.883 1.605 1 97.06 7 VAL B CA 1
ATOM 981 C C . VAL B 1 7 ? -7.965 -14.75 1.778 1 97.06 7 VAL B C 1
ATOM 983 O O . VAL B 1 7 ? -7.211 -14.812 0.802 1 97.06 7 VAL B O 1
ATOM 986 N N . LYS B 1 8 ? -7.52 -14.617 3.012 1 98.12 8 LYS B N 1
ATOM 987 C CA . LYS B 1 8 ? -6.094 -14.5 3.305 1 98.12 8 LYS B CA 1
ATOM 988 C C . LYS B 1 8 ? -5.336 -15.742 2.852 1 98.12 8 LYS B C 1
ATOM 990 O O . LYS B 1 8 ? -4.273 -15.641 2.234 1 98.12 8 LYS B O 1
ATOM 995 N N . GLU B 1 9 ? -5.867 -16.828 3.137 1 98.19 9 GLU B N 1
ATOM 996 C CA . GLU B 1 9 ? -5.227 -18.078 2.75 1 98.19 9 GLU B CA 1
ATOM 997 C C . GLU B 1 9 ? -5.195 -18.234 1.232 1 98.19 9 GLU B C 1
ATOM 999 O O . GLU B 1 9 ? -4.191 -18.672 0.67 1 98.19 9 GLU B O 1
ATOM 1004 N N . THR B 1 10 ? -6.309 -17.922 0.659 1 98.12 10 THR B N 1
ATOM 1005 C CA . THR B 1 10 ? -6.398 -18.047 -0.792 1 98.12 10 THR B CA 1
ATOM 1006 C C . THR B 1 10 ? -5.398 -17.109 -1.473 1 98.12 10 THR B C 1
ATOM 1008 O O . THR B 1 10 ? -4.668 -17.531 -2.373 1 98.12 10 THR B O 1
ATOM 1011 N N . ILE B 1 11 ? -5.316 -15.836 -1.054 1 98.75 11 ILE B N 1
ATOM 1012 C CA . ILE B 1 11 ? -4.434 -14.852 -1.671 1 98.75 11 ILE B CA 1
ATOM 1013 C C . ILE B 1 11 ? -2.977 -15.211 -1.393 1 98.75 11 ILE B C 1
ATOM 1015 O O . ILE B 1 11 ? -2.109 -15.031 -2.252 1 98.75 11 ILE B O 1
ATOM 1019 N N . LEU B 1 12 ? -2.703 -15.703 -0.247 1 98.81 12 LEU B N 1
ATOM 1020 C CA . LEU B 1 12 ? -1.352 -16.156 0.063 1 98.81 12 LEU B CA 1
ATOM 1021 C C . LEU B 1 12 ? -0.911 -17.25 -0.899 1 98.81 12 LEU B C 1
ATOM 1023 O O . LEU B 1 12 ? 0.227 -17.25 -1.375 1 98.81 12 LEU B O 1
ATOM 1027 N N . GLN B 1 13 ? -1.799 -18.188 -1.096 1 98.5 13 GLN B N 1
ATOM 1028 C CA . GLN B 1 13 ? -1.477 -19.281 -2.014 1 98.5 13 GLN B CA 1
ATOM 1029 C C . GLN B 1 13 ? -1.224 -18.75 -3.424 1 98.5 13 GLN B C 1
ATOM 1031 O O . GLN B 1 13 ? -0.328 -19.234 -4.121 1 98.5 13 GLN B O 1
ATOM 1036 N N . LEU B 1 14 ? -2.006 -17.812 -3.863 1 98.62 14 LEU B N 1
ATOM 1037 C CA . LEU B 1 14 ? -1.825 -17.219 -5.188 1 98.62 14 LEU B CA 1
ATOM 1038 C C . LEU B 1 14 ? -0.511 -16.453 -5.266 1 98.62 14 LEU B C 1
ATOM 1040 O O . LEU B 1 14 ? 0.219 -16.562 -6.254 1 98.62 14 LEU B O 1
ATOM 1044 N N . GLU B 1 15 ? -0.212 -15.68 -4.207 1 98.81 15 GLU B N 1
ATOM 1045 C CA . GLU B 1 15 ? 1.066 -14.984 -4.148 1 98.81 15 GLU B CA 1
ATOM 1046 C C . GLU B 1 15 ? 2.236 -15.961 -4.215 1 98.81 15 GLU B C 1
ATOM 1048 O O . GLU B 1 15 ? 3.23 -15.703 -4.895 1 98.81 15 GLU B O 1
ATOM 1053 N N . ARG B 1 16 ? 2.154 -17.031 -3.525 1 98.69 16 ARG B N 1
ATOM 1054 C CA . ARG B 1 16 ? 3.201 -18.047 -3.533 1 98.69 16 ARG B CA 1
ATOM 1055 C C . ARG B 1 16 ? 3.35 -18.672 -4.918 1 98.69 16 ARG B C 1
ATOM 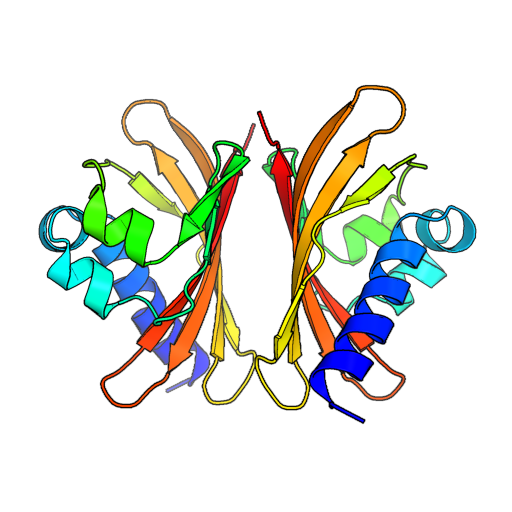1057 O O . ARG B 1 16 ? 4.465 -18.922 -5.375 1 98.69 16 ARG B O 1
ATOM 1064 N N . SER B 1 17 ? 2.229 -18.969 -5.504 1 98.56 17 SER B N 1
ATOM 1065 C CA . SER B 1 17 ? 2.268 -19.578 -6.824 1 98.56 17 SER B CA 1
ATOM 1066 C C . SER B 1 17 ? 3.008 -18.703 -7.824 1 98.56 17 SER B C 1
ATOM 1068 O O . SER B 1 17 ? 3.68 -19.203 -8.727 1 98.56 17 SER B O 1
ATOM 1070 N N . LEU B 1 18 ? 2.973 -17.375 -7.688 1 98.44 18 LEU B N 1
ATOM 1071 C CA . LEU B 1 18 ? 3.627 -16.438 -8.586 1 98.44 18 LEU B CA 1
ATOM 1072 C C . LEU B 1 18 ? 5.141 -16.469 -8.398 1 98.44 18 LEU B C 1
ATOM 1074 O O . LEU B 1 18 ? 5.883 -15.938 -9.234 1 98.44 18 LEU B O 1
ATOM 1078 N N . LEU B 1 19 ? 5.578 -17.125 -7.359 1 98.12 19 LEU B N 1
ATOM 1079 C CA . LEU B 1 19 ? 7.008 -17.234 -7.082 1 98.12 19 LEU B CA 1
ATOM 1080 C C . LEU B 1 19 ? 7.539 -18.594 -7.496 1 98.12 19 LEU B C 1
ATOM 1082 O O . LEU B 1 19 ? 8.75 -18.828 -7.465 1 98.12 19 LEU B O 1
ATOM 1086 N N . GLU B 1 20 ? 6.648 -19.484 -7.871 1 98.12 20 GLU B N 1
ATOM 1087 C CA . GLU B 1 20 ? 7.027 -20.844 -8.273 1 98.12 20 GLU B CA 1
ATOM 1088 C C . GLU B 1 20 ? 7.234 -20.938 -9.781 1 98.12 20 GLU B C 1
ATOM 1090 O O . GLU B 1 20 ? 6.465 -20.359 -10.555 1 98.12 20 GLU B O 1
ATOM 1095 N N . ASP B 1 21 ? 8.141 -21.688 -10.203 1 97.94 21 ASP B N 1
ATOM 1096 C CA . ASP B 1 21 ? 8.547 -21.781 -11.602 1 97.94 21 ASP B CA 1
ATOM 1097 C C . ASP B 1 21 ? 7.379 -22.219 -12.484 1 97.94 21 ASP B C 1
ATOM 1099 O O . ASP B 1 21 ? 7.227 -21.734 -13.609 1 97.94 21 ASP B O 1
ATOM 1103 N N . ASP B 1 22 ? 6.598 -23.156 -12.023 1 97.56 22 ASP B N 1
ATOM 1104 C CA . ASP B 1 22 ? 5.488 -23.688 -12.812 1 97.56 22 ASP B CA 1
ATOM 1105 C C . ASP B 1 22 ? 4.547 -22.562 -13.25 1 97.56 22 ASP B C 1
ATOM 1107 O O . ASP B 1 22 ? 3.988 -22.609 -14.352 1 97.56 22 ASP B O 1
ATOM 1111 N N . THR B 1 23 ? 4.379 -21.578 -12.477 1 98.25 23 THR B N 1
ATOM 1112 C CA . THR B 1 23 ? 3.527 -20.438 -12.781 1 98.25 23 THR B CA 1
ATOM 1113 C C . THR B 1 23 ? 4.348 -19.297 -13.367 1 98.25 23 THR B C 1
ATOM 1115 O O . THR B 1 23 ? 4.02 -18.766 -14.438 1 98.25 23 THR B O 1
ATOM 1118 N N . ARG B 1 24 ? 5.418 -18.984 -12.672 1 97.62 24 ARG B N 1
ATOM 1119 C CA . ARG B 1 24 ? 6.191 -17.781 -12.961 1 97.62 24 ARG B CA 1
ATOM 1120 C C . ARG B 1 24 ? 6.785 -17.828 -14.367 1 97.62 24 ARG B C 1
ATOM 1122 O O . ARG B 1 24 ? 6.844 -16.812 -15.062 1 97.62 24 ARG B O 1
ATOM 1129 N N . LEU B 1 25 ? 7.137 -18.984 -14.82 1 97.75 25 LEU B N 1
ATOM 1130 C CA . LEU B 1 25 ? 7.832 -19.094 -16.094 1 97.75 25 LEU B CA 1
ATOM 1131 C C . LEU B 1 25 ? 6.848 -19.391 -17.234 1 97.75 25 LEU B C 1
ATOM 1133 O O . LEU B 1 25 ? 7.242 -19.469 -18.391 1 97.75 25 LEU B O 1
ATOM 1137 N N . SER B 1 26 ? 5.578 -19.5 -16.938 1 97.94 26 SER B N 1
ATOM 1138 C CA . SER B 1 26 ? 4.52 -19.656 -17.938 1 97.94 26 SER B CA 1
ATOM 1139 C C . SER B 1 26 ? 3.793 -18.344 -18.172 1 97.94 26 SER B C 1
ATOM 1141 O O . SER B 1 26 ? 3.004 -17.906 -17.344 1 97.94 26 SER B O 1
ATOM 1143 N N . THR B 1 27 ? 3.982 -17.812 -19.344 1 96.75 27 THR B N 1
ATOM 1144 C CA . THR B 1 27 ? 3.33 -16.547 -19.656 1 96.75 27 THR B CA 1
ATOM 1145 C C . THR B 1 27 ? 1.812 -16.688 -19.609 1 96.75 27 THR B C 1
ATOM 1147 O O . THR B 1 27 ? 1.108 -15.758 -19.203 1 96.75 27 THR B O 1
ATOM 1150 N N . ASP B 1 28 ? 1.314 -17.828 -20 1 97 28 ASP B N 1
ATOM 1151 C CA . ASP B 1 28 ? -0.124 -18.078 -19.953 1 97 28 ASP B CA 1
ATOM 1152 C C . ASP B 1 28 ? -0.619 -18.125 -18.5 1 97 28 ASP B C 1
ATOM 1154 O O . ASP B 1 28 ? -1.646 -17.531 -18.172 1 97 28 ASP B O 1
ATOM 1158 N N . ALA B 1 29 ? 0.128 -18.859 -17.719 1 97.69 29 ALA B N 1
ATOM 1159 C CA . ALA B 1 29 ? -0.281 -18.984 -16.328 1 97.69 29 ALA B CA 1
ATOM 1160 C C . ALA B 1 29 ? -0.266 -17.641 -15.625 1 97.69 29 ALA B C 1
ATOM 1162 O O . ALA B 1 29 ? -1.219 -17.281 -14.922 1 97.69 29 ALA B O 1
ATOM 1163 N N . VAL B 1 30 ? 0.787 -16.875 -15.828 1 98.19 30 VAL B N 1
ATOM 1164 C CA . VAL B 1 30 ? 0.88 -15.562 -15.203 1 98.19 30 VAL B CA 1
ATOM 1165 C C . VAL B 1 30 ? -0.205 -14.648 -15.766 1 98.19 30 VAL B C 1
ATOM 1167 O O . VAL B 1 30 ? -0.897 -13.961 -15.016 1 98.19 30 VAL B O 1
ATOM 1170 N N . GLY B 1 31 ? -0.304 -14.648 -17.031 1 97.75 31 GLY B N 1
ATOM 1171 C CA . GLY B 1 31 ? -1.315 -13.812 -17.656 1 97.75 31 GLY B CA 1
ATOM 1172 C C . GLY B 1 31 ? -2.713 -14.062 -17.125 1 97.75 31 GLY B C 1
ATOM 1173 O O . GLY B 1 31 ? -3.51 -13.133 -16.984 1 97.75 31 GLY B O 1
ATOM 1174 N N . ASN B 1 32 ? -3.02 -15.297 -16.859 1 97.06 32 ASN B N 1
ATOM 1175 C CA . ASN B 1 32 ? -4.344 -15.672 -16.375 1 97.06 32 ASN B CA 1
ATOM 1176 C C . ASN B 1 32 ? -4.582 -15.18 -14.953 1 97.06 32 ASN B C 1
ATOM 1178 O O . ASN B 1 32 ? -5.715 -15.203 -14.469 1 97.06 32 ASN B O 1
ATOM 1182 N N . LEU B 1 33 ? -3.553 -14.773 -14.289 1 98.31 33 LEU B N 1
ATOM 1183 C CA . LEU B 1 33 ? -3.672 -14.305 -12.914 1 98.31 33 LEU B CA 1
ATOM 1184 C C . LEU B 1 33 ? -3.676 -12.781 -12.852 1 98.31 33 LEU B C 1
ATOM 1186 O O . LEU B 1 33 ? -3.803 -12.203 -11.773 1 98.31 33 LEU B O 1
ATOM 1190 N N . LEU B 1 34 ? -3.561 -12.141 -14.008 1 98.31 34 LEU B N 1
ATOM 1191 C CA . LEU B 1 34 ? -3.52 -10.688 -14.055 1 98.31 34 LEU B CA 1
ATOM 1192 C C . LEU B 1 34 ? -4.77 -10.133 -14.727 1 98.31 34 LEU B C 1
ATOM 1194 O O . LEU B 1 34 ? -5.285 -10.719 -15.68 1 98.31 34 LEU B O 1
ATOM 1198 N N . THR B 1 35 ? -5.281 -9.078 -14.188 1 98.06 35 THR B N 1
ATOM 1199 C CA . THR B 1 35 ? -6.32 -8.367 -14.93 1 98.06 35 THR B CA 1
ATOM 1200 C C . THR B 1 35 ? -5.75 -7.75 -16.203 1 98.06 35 THR B C 1
ATOM 1202 O O . THR B 1 35 ? -4.539 -7.578 -16.328 1 98.06 35 THR B O 1
ATOM 1205 N N . GLU B 1 36 ? -6.648 -7.395 -17.125 1 96.31 36 GLU B N 1
ATOM 1206 C CA . GLU B 1 36 ? -6.215 -6.801 -18.375 1 96.31 36 GLU B CA 1
ATOM 1207 C C . GLU B 1 36 ? -5.52 -5.465 -18.156 1 96.31 36 GLU B C 1
ATOM 1209 O O . GLU B 1 36 ? -4.594 -5.109 -18.875 1 96.31 36 GLU B O 1
ATOM 1214 N N . ASP B 1 37 ? -5.918 -4.762 -17.125 1 96.31 37 ASP B N 1
ATOM 1215 C CA . ASP B 1 37 ? -5.371 -3.434 -16.859 1 96.31 37 ASP B CA 1
ATOM 1216 C C . ASP B 1 37 ? -4.348 -3.479 -15.719 1 96.31 37 ASP B C 1
ATOM 1218 O O . ASP B 1 37 ? -4.18 -2.498 -14.992 1 96.31 37 ASP B O 1
ATOM 1222 N N . PHE B 1 38 ? -3.736 -4.594 -15.562 1 98.44 38 PHE B N 1
ATOM 1223 C CA . PHE B 1 38 ? -2.717 -4.789 -14.539 1 98.44 38 PHE B CA 1
ATOM 1224 C C . PHE B 1 38 ? -1.62 -3.736 -14.656 1 98.44 38 PHE B C 1
ATOM 1226 O O . PHE B 1 38 ? -1.229 -3.365 -15.766 1 98.44 38 PHE B O 1
ATOM 1233 N N . LEU B 1 39 ? -1.105 -3.303 -13.516 1 98.69 39 LEU B N 1
ATOM 1234 C CA . LEU B 1 39 ? 0.034 -2.396 -13.438 1 98.69 39 LEU B CA 1
ATOM 1235 C C . LEU B 1 39 ? 0.973 -2.799 -12.312 1 98.69 39 LEU B C 1
ATOM 1237 O O . LEU B 1 39 ? 0.524 -3.086 -11.195 1 98.69 39 LEU B O 1
ATOM 1241 N N . GLU B 1 40 ? 2.232 -2.793 -12.602 1 98.19 40 GLU B N 1
ATOM 1242 C CA . GLU B 1 40 ? 3.244 -3.072 -11.586 1 98.19 40 GLU B CA 1
ATOM 1243 C C . GLU B 1 40 ? 4.258 -1.937 -11.492 1 98.19 40 GLU B C 1
ATOM 1245 O O . GLU B 1 40 ? 4.789 -1.482 -12.508 1 98.19 40 GLU B O 1
ATOM 1250 N N . HIS B 1 41 ? 4.441 -1.499 -10.305 1 96.88 41 HIS B N 1
ATOM 1251 C CA . HIS B 1 41 ? 5.625 -0.716 -9.961 1 96.88 41 HIS B CA 1
ATOM 1252 C C . HIS B 1 41 ? 6.734 -1.605 -9.414 1 96.88 41 HIS B C 1
ATOM 1254 O O . HIS B 1 41 ? 6.699 -2.002 -8.25 1 96.88 41 HIS B O 1
ATOM 1260 N N . GLY B 1 42 ? 7.691 -1.803 -10.227 1 91.75 42 GLY B N 1
ATOM 1261 C CA . GLY B 1 42 ? 8.75 -2.719 -9.836 1 91.75 42 GLY B CA 1
ATOM 1262 C C . GLY B 1 42 ? 9.742 -2.104 -8.859 1 91.75 42 GLY B C 1
ATOM 1263 O O . GLY B 1 42 ? 9.93 -0.885 -8.844 1 91.75 42 GLY B O 1
ATOM 1264 N N . SER B 1 43 ? 10.438 -2.955 -8.164 1 85.38 43 SER B N 1
ATOM 1265 C CA . SER B 1 43 ? 11.445 -2.498 -7.211 1 85.38 43 SER B CA 1
ATOM 1266 C C . SER B 1 43 ? 12.602 -1.807 -7.922 1 85.38 43 SER B C 1
ATOM 1268 O O . SER B 1 43 ? 13.398 -1.107 -7.293 1 85.38 43 SER B O 1
ATOM 1270 N N . SER B 1 44 ? 12.648 -1.934 -9.188 1 80.88 44 SER B N 1
ATOM 1271 C CA . SER B 1 44 ? 13.672 -1.282 -9.992 1 80.88 44 SER B CA 1
ATOM 1272 C C . SER B 1 44 ? 13.289 0.157 -10.32 1 80.88 44 SER B C 1
ATOM 1274 O O . SER B 1 44 ? 14.102 0.919 -10.844 1 80.88 44 SER B O 1
ATOM 1276 N N . GLY B 1 45 ? 12.086 0.49 -10.008 1 86 45 GLY B N 1
ATOM 1277 C CA . GLY B 1 45 ? 11.586 1.81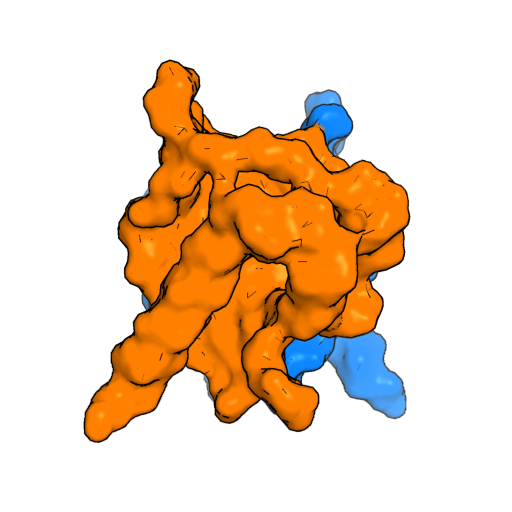8 -10.32 1 86 45 GLY B CA 1
ATOM 1278 C C . GLY B 1 45 ? 10.914 1.898 -11.68 1 86 45 GLY B C 1
ATOM 1279 O O . GLY B 1 45 ? 10.562 2.986 -12.141 1 86 45 GLY B O 1
ATOM 1280 N N . GLN B 1 46 ? 10.805 0.849 -12.359 1 90.5 46 GLN B N 1
ATOM 1281 C CA . GLN B 1 46 ? 10.086 0.794 -13.625 1 90.5 46 GLN B CA 1
ATOM 1282 C C . GLN B 1 46 ? 8.664 0.271 -13.43 1 90.5 46 GLN B C 1
ATOM 1284 O O . GLN B 1 46 ? 8.375 -0.392 -12.43 1 90.5 46 GLN B O 1
ATOM 1289 N N . SER B 1 47 ? 7.809 0.651 -14.375 1 96.06 47 SER B N 1
ATOM 1290 C CA . SER B 1 47 ? 6.441 0.141 -14.367 1 96.06 47 SER B CA 1
ATOM 1291 C C . SER B 1 47 ? 6.207 -0.836 -15.516 1 96.06 47 SER B C 1
ATOM 1293 O O . SER B 1 47 ? 6.707 -0.632 -16.625 1 96.06 47 SER B O 1
ATOM 1295 N N . PHE B 1 48 ? 5.434 -1.874 -15.297 1 96.81 48 PHE B N 1
ATOM 1296 C CA . PHE B 1 48 ? 5.16 -2.922 -16.281 1 96.81 48 PHE B CA 1
ATOM 1297 C C . PHE B 1 48 ? 3.664 -3.168 -16.391 1 96.81 48 PHE B C 1
ATOM 1299 O O . PHE B 1 48 ? 2.945 -3.186 -15.398 1 96.81 48 PHE B O 1
ATOM 1306 N N . SER B 1 49 ? 3.197 -3.35 -17.578 1 98.06 49 SER B N 1
ATOM 1307 C CA . SER B 1 49 ? 1.824 -3.756 -17.859 1 98.06 49 SER B CA 1
ATOM 1308 C C . SER B 1 49 ? 1.717 -5.27 -18.031 1 98.06 49 SER B C 1
ATOM 1310 O O . SER B 1 49 ? 2.73 -5.969 -18.047 1 98.06 49 SER B O 1
ATOM 1312 N N . LYS B 1 50 ? 0.444 -5.695 -18.156 1 98.19 50 LYS B N 1
ATOM 1313 C CA . LYS B 1 50 ? 0.237 -7.113 -18.422 1 98.19 50 LYS B CA 1
ATOM 1314 C C . LYS B 1 50 ? 0.95 -7.531 -19.719 1 98.19 50 LYS B C 1
ATOM 1316 O O . LYS B 1 50 ? 1.563 -8.594 -19.766 1 98.19 50 LYS B O 1
ATOM 1321 N N . VAL B 1 51 ? 0.812 -6.75 -20.719 1 97.75 51 VAL B N 1
ATOM 1322 C CA . VAL B 1 51 ? 1.423 -7.043 -22.016 1 97.75 51 VAL B CA 1
ATOM 1323 C C . VAL B 1 51 ? 2.938 -7.156 -21.859 1 97.75 51 VAL B C 1
ATOM 1325 O O . VAL B 1 51 ? 3.564 -8.047 -22.438 1 97.75 51 VAL B O 1
ATOM 1328 N N . ASP B 1 52 ? 3.576 -6.273 -21.109 1 97.06 52 ASP B N 1
ATOM 1329 C CA . ASP B 1 52 ? 5.0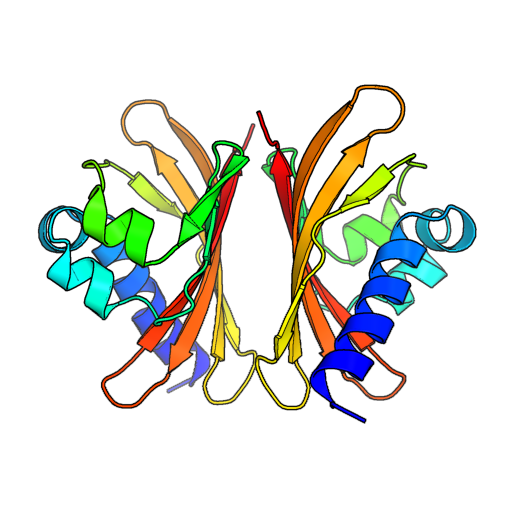12 -6.332 -20.859 1 97.06 52 ASP B CA 1
ATOM 1330 C C . ASP B 1 52 ? 5.402 -7.668 -20.219 1 97.06 52 ASP B C 1
ATOM 1332 O O . ASP B 1 52 ? 6.402 -8.273 -20.609 1 97.06 52 ASP B O 1
ATOM 1336 N N . ILE B 1 53 ? 4.652 -8.047 -19.266 1 96.38 53 ILE B N 1
ATOM 1337 C CA . ILE B 1 53 ? 4.957 -9.25 -18.5 1 96.38 53 ILE B CA 1
ATOM 1338 C C . ILE B 1 53 ? 4.809 -10.484 -19.391 1 96.38 53 ILE B C 1
ATOM 1340 O O . ILE B 1 53 ? 5.68 -11.352 -19.406 1 96.38 53 ILE B O 1
ATOM 1344 N N . VAL B 1 54 ? 3.734 -10.562 -20.125 1 96.69 54 VAL B N 1
ATOM 1345 C CA . VAL B 1 54 ? 3.434 -11.781 -20.875 1 96.69 54 VAL B CA 1
ATOM 1346 C C . VAL B 1 54 ? 4.289 -11.836 -22.125 1 96.69 54 VAL B C 1
ATOM 1348 O O . VAL B 1 54 ? 4.566 -12.922 -22.656 1 96.69 54 VAL B O 1
ATOM 1351 N N . THR B 1 55 ? 4.762 -10.742 -22.609 1 96.69 55 THR B N 1
ATOM 1352 C CA . THR B 1 55 ? 5.609 -10.703 -23.797 1 96.69 55 THR B CA 1
ATOM 1353 C C . THR B 1 55 ? 7.055 -11.039 -23.438 1 96.69 55 THR B C 1
ATOM 1355 O O . THR B 1 55 ? 7.723 -11.781 -24.156 1 96.69 55 THR B O 1
ATOM 1358 N N . ASN B 1 56 ? 7.574 -10.531 -22.375 1 95.56 56 ASN B N 1
ATOM 1359 C CA . ASN B 1 56 ? 8.984 -10.648 -22.016 1 95.56 56 ASN B CA 1
ATOM 1360 C C . ASN B 1 56 ? 9.242 -11.836 -21.094 1 95.56 56 ASN B C 1
ATOM 1362 O O . ASN B 1 56 ? 10.367 -12.328 -21.016 1 95.56 56 ASN B O 1
ATOM 1366 N N . GLY B 1 57 ? 8.172 -12.266 -20.438 1 95.5 57 GLY B N 1
ATOM 1367 C CA . GLY B 1 57 ? 8.32 -13.32 -19.438 1 95.5 57 GLY B CA 1
ATOM 1368 C C . GLY B 1 57 ? 8.93 -12.836 -18.141 1 95.5 57 GLY B C 1
ATOM 1369 O O . GLY B 1 57 ? 9.211 -11.648 -17.984 1 95.5 57 GLY B O 1
ATOM 1370 N N . LEU B 1 58 ? 9.039 -13.75 -17.203 1 95.94 58 LEU B N 1
ATOM 1371 C CA . LEU B 1 58 ? 9.641 -13.5 -15.891 1 95.94 58 LEU B CA 1
ATOM 1372 C C . LEU B 1 58 ? 10.773 -14.492 -15.625 1 95.94 58 LEU B C 1
ATOM 1374 O O . LEU B 1 58 ? 10.758 -15.609 -16.125 1 95.94 58 LEU B O 1
ATOM 1378 N N . ASP B 1 59 ? 11.719 -14.055 -14.875 1 95.62 59 ASP B N 1
ATOM 1379 C CA . ASP B 1 59 ? 12.828 -14.914 -14.492 1 95.62 59 ASP B CA 1
ATOM 1380 C C . ASP B 1 59 ? 12.484 -15.742 -13.258 1 95.62 59 ASP B C 1
ATOM 1382 O O . ASP B 1 59 ? 11.648 -15.344 -12.445 1 95.62 59 ASP B O 1
ATOM 1386 N N . SER B 1 60 ? 13.18 -16.875 -13.203 1 97.5 60 SER B N 1
ATOM 1387 C CA . SER B 1 60 ? 13.055 -17.656 -11.977 1 97.5 60 SER B CA 1
ATOM 1388 C C . SER B 1 60 ? 13.57 -16.875 -10.773 1 97.5 60 SER B C 1
ATOM 1390 O O . SER B 1 60 ? 14.516 -16.094 -10.883 1 97.5 60 SER B O 1
ATOM 1392 N N . VAL B 1 61 ? 12.906 -17.156 -9.641 1 97 61 VAL B N 1
ATOM 1393 C CA . VAL B 1 61 ? 13.328 -16.516 -8.398 1 97 61 VAL B CA 1
ATOM 1394 C C . VAL B 1 61 ? 13.312 -17.547 -7.266 1 97 61 VAL B C 1
ATOM 1396 O O . VAL B 1 61 ? 12.695 -18.609 -7.387 1 97 61 VAL B O 1
ATOM 1399 N N . ASP B 1 62 ? 14.062 -17.281 -6.266 1 97.88 62 ASP B N 1
ATOM 1400 C CA . ASP B 1 62 ? 14.023 -18 -4.996 1 97.88 62 ASP B CA 1
ATOM 1401 C C . ASP B 1 62 ? 13.719 -17.062 -3.836 1 97.88 62 ASP B C 1
ATOM 1403 O O . ASP B 1 62 ? 14.633 -16.594 -3.145 1 97.88 62 ASP B O 1
ATOM 1407 N N . LEU B 1 63 ? 12.43 -16.844 -3.625 1 97.81 63 LEU B N 1
ATOM 1408 C CA . LEU B 1 63 ? 11.953 -15.883 -2.637 1 97.81 63 LEU B CA 1
ATOM 1409 C C . LEU B 1 63 ? 11.023 -16.562 -1.634 1 97.81 63 LEU B C 1
ATOM 1411 O O . LEU B 1 63 ? 10.234 -17.438 -2.002 1 97.81 63 LEU B O 1
ATOM 1415 N N . ASN B 1 64 ? 11.125 -16.094 -0.454 1 97.62 64 ASN B N 1
ATOM 1416 C CA . ASN B 1 64 ? 10.18 -16.484 0.585 1 97.62 64 ASN B CA 1
ATOM 1417 C C . ASN B 1 64 ? 9.289 -15.305 0.985 1 97.62 64 ASN B C 1
ATOM 1419 O O . ASN B 1 64 ? 9.734 -14.156 1.008 1 97.62 64 ASN B O 1
ATOM 1423 N N . ILE B 1 65 ? 8.062 -15.648 1.329 1 98.38 65 ILE B N 1
ATOM 1424 C CA . ILE B 1 65 ? 7.117 -14.633 1.791 1 98.38 65 ILE B CA 1
ATOM 1425 C C . ILE B 1 65 ? 7.074 -14.633 3.316 1 98.38 65 ILE B C 1
ATOM 1427 O O . ILE B 1 65 ? 7 -15.688 3.945 1 98.38 65 ILE B O 1
ATOM 1431 N N . ARG B 1 66 ? 7.164 -13.445 3.83 1 97.25 66 ARG B N 1
ATOM 1432 C CA . ARG B 1 66 ? 7.062 -13.258 5.273 1 97.25 66 ARG B CA 1
ATOM 1433 C C . ARG B 1 66 ? 6.078 -12.141 5.613 1 97.25 66 ARG B C 1
ATOM 1435 O O . ARG B 1 66 ? 5.82 -11.258 4.789 1 97.25 66 ARG B O 1
ATOM 1442 N N . ASP B 1 67 ? 5.41 -12.234 6.914 1 97.25 67 ASP B N 1
ATOM 1443 C CA . ASP B 1 67 ? 4.582 -11.172 7.473 1 97.25 67 ASP B CA 1
ATOM 1444 C C . ASP B 1 67 ? 3.422 -10.828 6.539 1 97.25 67 ASP B C 1
ATOM 1446 O O . ASP B 1 67 ? 3.164 -9.656 6.258 1 97.25 67 ASP B O 1
ATOM 1450 N N . PHE B 1 68 ? 2.814 -11.859 6.035 1 98.62 68 PHE B N 1
ATOM 1451 C CA . PHE B 1 68 ? 1.729 -11.711 5.074 1 98.62 68 PHE B CA 1
ATOM 1452 C C . PHE B 1 68 ? 0.432 -11.328 5.777 1 98.62 68 PHE B C 1
ATOM 1454 O O . PHE B 1 68 ? 0.062 -11.938 6.781 1 98.62 68 PHE B O 1
ATOM 1461 N N . ASP B 1 69 ? -0.212 -10.344 5.242 1 98.31 69 ASP B N 1
ATOM 1462 C CA . ASP B 1 69 ? -1.532 -9.953 5.73 1 98.31 69 ASP B CA 1
ATOM 1463 C C . ASP B 1 69 ? -2.41 -9.438 4.594 1 98.31 69 ASP B C 1
ATOM 1465 O O . ASP B 1 69 ? -1.918 -9.172 3.494 1 98.31 69 ASP B O 1
ATOM 1469 N N . VAL B 1 70 ? -3.725 -9.406 4.84 1 98.31 70 VAL B N 1
ATOM 1470 C CA . VAL B 1 70 ? -4.648 -8.875 3.84 1 98.31 70 VAL B CA 1
ATOM 1471 C C . VAL B 1 70 ? -5.625 -7.902 4.504 1 98.31 70 VAL B C 1
ATOM 1473 O O . VAL B 1 70 ? -5.855 -7.977 5.711 1 98.31 70 VAL B O 1
ATOM 1476 N N . ARG B 1 71 ? -6.102 -7.082 3.705 1 97.75 71 ARG B N 1
ATOM 1477 C CA . ARG B 1 71 ? -7.203 -6.195 4.062 1 97.75 71 ARG B CA 1
ATOM 1478 C C . ARG B 1 71 ? -8.297 -6.223 2.998 1 97.75 71 ARG B C 1
ATOM 1480 O O . ARG B 1 71 ? -8.023 -5.996 1.816 1 97.75 71 ARG B O 1
ATOM 1487 N N . ILE B 1 72 ? -9.5 -6.434 3.48 1 97.19 72 ILE B N 1
ATOM 1488 C CA . ILE B 1 72 ? -10.625 -6.414 2.557 1 97.19 72 ILE B CA 1
ATOM 1489 C C . ILE B 1 72 ? -11 -4.969 2.23 1 97.19 72 ILE B C 1
ATOM 1491 O O . ILE B 1 72 ? -11.359 -4.195 3.123 1 97.19 72 ILE B O 1
ATOM 1495 N N . LEU B 1 73 ? -10.953 -4.617 0.943 1 97.19 73 LEU B N 1
ATOM 1496 C CA . LEU B 1 73 ? -11.273 -3.264 0.513 1 97.19 73 LEU B CA 1
ATOM 1497 C C . LEU B 1 73 ? -12.742 -3.156 0.113 1 97.19 73 LEU B C 1
ATOM 1499 O O . LEU B 1 73 ? -13.352 -2.094 0.252 1 97.19 73 LEU B O 1
ATOM 1503 N N . SER B 1 74 ? -13.258 -4.18 -0.493 1 96.06 74 SER B N 1
ATOM 1504 C CA . SER B 1 74 ? -14.648 -4.324 -0.901 1 96.06 74 SER B CA 1
ATOM 1505 C C . SER B 1 74 ? -15.039 -5.793 -1.015 1 96.06 74 SER B C 1
ATOM 1507 O O . SER B 1 74 ? -14.273 -6.68 -0.64 1 96.06 74 SER B O 1
ATOM 1509 N N . GLU B 1 75 ? -16.219 -5.988 -1.555 1 93.75 75 GLU B N 1
ATOM 1510 C CA . GLU B 1 75 ? -16.703 -7.359 -1.693 1 93.75 75 GLU B CA 1
ATOM 1511 C C . GLU B 1 75 ? -15.828 -8.164 -2.652 1 93.75 75 GLU B C 1
ATOM 1513 O O . GLU B 1 75 ? -15.711 -9.383 -2.521 1 93.75 75 GLU B O 1
ATOM 1518 N N . ASP B 1 76 ? -15.148 -7.418 -3.555 1 96.31 76 ASP B N 1
ATOM 1519 C CA . ASP B 1 76 ? -14.445 -8.188 -4.578 1 96.31 76 ASP B CA 1
ATOM 1520 C C . ASP B 1 76 ? -12.992 -7.738 -4.695 1 96.31 76 ASP B C 1
ATOM 1522 O O . ASP B 1 76 ? -12.312 -8.07 -5.668 1 96.31 76 ASP B O 1
ATOM 1526 N N . THR B 1 77 ? -12.523 -6.922 -3.777 1 98.12 77 THR B N 1
ATOM 1527 C CA . THR B 1 77 ? -11.156 -6.41 -3.883 1 98.12 77 THR B CA 1
ATOM 1528 C C . THR B 1 77 ? -10.43 -6.535 -2.547 1 98.12 77 THR B C 1
ATOM 1530 O O . THR B 1 77 ? -11 -6.238 -1.494 1 98.12 77 THR B O 1
ATOM 1533 N N . VAL B 1 78 ? -9.188 -6.957 -2.592 1 98.38 78 VAL B N 1
ATOM 1534 C CA . VAL B 1 78 ? -8.383 -7.156 -1.389 1 98.38 78 VAL B CA 1
ATOM 1535 C C . VAL B 1 78 ? -6.984 -6.586 -1.602 1 98.38 78 VAL B C 1
ATOM 1537 O O . VAL B 1 78 ? -6.43 -6.676 -2.701 1 98.38 78 VAL B O 1
ATOM 1540 N N . LEU B 1 79 ? -6.473 -5.941 -0.548 1 98.81 79 LEU B N 1
ATOM 1541 C CA . LEU B 1 79 ? -5.078 -5.52 -0.492 1 98.81 79 LEU B CA 1
ATOM 1542 C C . LEU B 1 79 ? -4.23 -6.539 0.265 1 98.81 79 LEU B C 1
ATOM 1544 O O . LEU B 1 79 ? -4.586 -6.945 1.375 1 98.81 79 LEU B O 1
ATOM 1548 N N . ALA B 1 80 ? -3.191 -7.043 -0.353 1 98.88 80 ALA B N 1
ATOM 1549 C CA . ALA B 1 80 ? -2.193 -7.863 0.331 1 98.88 80 ALA B CA 1
ATOM 1550 C C . ALA B 1 80 ? -0.921 -7.062 0.599 1 98.88 80 ALA B C 1
ATOM 1552 O O . ALA B 1 80 ? -0.488 -6.273 -0.242 1 98.88 80 ALA B O 1
ATOM 1553 N N . THR B 1 81 ? -0.342 -7.164 1.781 1 98.69 81 THR B N 1
ATOM 1554 C CA . THR B 1 81 ? 0.95 -6.602 2.162 1 98.69 81 THR B CA 1
ATOM 1555 C C . THR B 1 81 ? 1.854 -7.68 2.754 1 98.69 81 THR B C 1
ATOM 1557 O O . THR B 1 81 ? 1.389 -8.547 3.496 1 98.69 81 THR B O 1
ATOM 1560 N N . PHE B 1 82 ? 3.092 -7.707 2.324 1 98.44 82 PHE B N 1
ATOM 1561 C CA . PHE B 1 82 ? 4.012 -8.742 2.791 1 98.44 82 PHE B CA 1
ATOM 1562 C C . PHE B 1 82 ? 5.457 -8.352 2.496 1 98.44 82 PHE B C 1
ATOM 1564 O O . PHE B 1 82 ? 5.719 -7.266 1.975 1 98.44 82 PHE B O 1
ATOM 1571 N N . ARG B 1 83 ? 6.352 -9.156 2.967 1 97.19 83 ARG B N 1
ATOM 1572 C CA . ARG B 1 83 ? 7.777 -9.055 2.666 1 97.19 83 ARG B CA 1
ATOM 1573 C C . ARG B 1 83 ? 8.266 -10.281 1.902 1 97.19 83 ARG B C 1
ATOM 1575 O O . ARG B 1 83 ? 7.785 -11.391 2.137 1 97.19 83 ARG B O 1
ATOM 1582 N N . THR B 1 84 ? 9.102 -10.039 0.992 1 97.5 84 THR B N 1
ATOM 1583 C CA . THR B 1 84 ? 9.828 -11.156 0.388 1 97.5 84 THR B CA 1
ATOM 1584 C C . THR B 1 84 ? 11.312 -11.086 0.743 1 97.5 84 THR B C 1
ATOM 1586 O O . THR B 1 84 ? 11.867 -10 0.907 1 97.5 84 THR B O 1
ATOM 1589 N N . CYS B 1 85 ? 11.859 -12.227 0.859 1 96.88 85 CYS B N 1
ATOM 1590 C CA . CYS B 1 85 ? 13.281 -12.367 1.149 1 96.88 85 CYS B CA 1
ATOM 1591 C C . CYS B 1 85 ? 13.953 -13.297 0.142 1 96.88 85 CYS B C 1
ATOM 1593 O O . CYS B 1 85 ? 13.523 -14.438 -0.041 1 96.88 85 CYS B O 1
ATOM 1595 N N . ASP B 1 86 ? 14.969 -12.82 -0.474 1 96.81 86 ASP B N 1
ATOM 1596 C CA . ASP B 1 86 ? 15.742 -13.641 -1.399 1 96.81 86 ASP B CA 1
ATOM 1597 C C . ASP B 1 86 ? 16.578 -14.672 -0.648 1 96.81 86 ASP B C 1
ATOM 1599 O O . ASP B 1 86 ? 17.375 -14.312 0.219 1 96.81 86 ASP B O 1
ATOM 1603 N N . ALA B 1 87 ? 16.469 -15.891 -1.09 1 96.06 87 ALA B N 1
ATOM 1604 C CA . ALA B 1 87 ? 17.109 -16.969 -0.344 1 96.06 87 ALA B CA 1
ATOM 1605 C C . ALA B 1 87 ? 18.625 -16.891 -0.471 1 96.06 87 ALA B C 1
ATOM 1607 O O . ALA B 1 87 ? 19.344 -17.234 0.464 1 96.06 87 ALA B O 1
ATOM 1608 N N . ALA B 1 88 ? 19.109 -16.469 -1.544 1 94.94 88 ALA B N 1
ATOM 1609 C CA . ALA B 1 88 ? 20.547 -16.453 -1.807 1 94.94 88 ALA B CA 1
ATOM 1610 C C . ALA B 1 88 ? 21.203 -15.219 -1.185 1 94.94 88 ALA B C 1
ATOM 1612 O O . ALA B 1 88 ? 22.234 -15.328 -0.509 1 94.94 88 ALA B O 1
ATOM 1613 N N . SER B 1 89 ? 20.688 -14 -1.368 1 94.69 89 SER B N 1
ATOM 1614 C CA . SER B 1 89 ? 21.312 -12.742 -0.978 1 94.69 89 SER B CA 1
ATOM 1615 C C . SER B 1 89 ? 20.812 -12.273 0.38 1 94.69 89 SER B C 1
ATOM 1617 O O . SER B 1 89 ? 21.453 -11.445 1.034 1 94.69 89 SER B O 1
ATOM 1619 N N . GLY B 1 90 ? 19.609 -12.711 0.803 1 94.38 90 GLY B N 1
ATOM 1620 C CA . GLY B 1 90 ? 18.984 -12.227 2.031 1 94.38 90 GLY B CA 1
ATOM 1621 C C . GLY B 1 90 ? 18.344 -10.867 1.879 1 94.38 90 GLY B C 1
ATOM 1622 O O . GLY B 1 90 ? 17.75 -10.352 2.826 1 94.38 90 GLY B O 1
ATOM 1623 N N . ARG B 1 91 ? 18.391 -10.273 0.685 1 94.56 91 ARG B N 1
ATOM 1624 C CA . ARG B 1 91 ? 17.781 -8.969 0.447 1 94.56 91 ARG B CA 1
ATOM 1625 C C . ARG B 1 91 ? 16.25 -9.039 0.574 1 94.56 91 ARG B C 1
ATOM 1627 O O . ARG B 1 91 ? 15.641 -10.016 0.146 1 94.56 91 ARG B O 1
ATOM 1634 N N . GLU B 1 92 ? 15.711 -8.031 1.167 1 95.94 92 GLU B N 1
ATOM 1635 C CA . GLU B 1 92 ? 14.273 -8.016 1.406 1 95.94 92 GLU B CA 1
ATOM 1636 C C . GLU B 1 92 ? 13.586 -6.902 0.612 1 95.94 92 GLU B C 1
ATOM 1638 O O . GLU B 1 92 ? 14.219 -5.898 0.276 1 95.94 92 GLU B O 1
ATOM 1643 N N . GLN B 1 93 ? 12.398 -7.16 0.284 1 96.31 93 GLN B N 1
ATOM 1644 C CA . GLN B 1 93 ? 11.547 -6.152 -0.331 1 96.31 93 GLN B CA 1
ATOM 1645 C C . GLN B 1 93 ? 10.18 -6.105 0.347 1 96.31 93 GLN B C 1
ATOM 1647 O O . GLN B 1 93 ? 9.641 -7.141 0.74 1 96.31 93 GLN B O 1
ATOM 1652 N N . LEU B 1 94 ? 9.703 -4.938 0.61 1 97.62 94 LEU B N 1
ATOM 1653 C CA . LEU B 1 94 ? 8.297 -4.762 0.953 1 97.62 94 LEU B CA 1
ATOM 1654 C C . LEU B 1 94 ? 7.418 -4.84 -0.292 1 97.62 94 LEU B C 1
ATOM 1656 O O . LEU B 1 94 ? 7.727 -4.215 -1.312 1 97.62 94 LEU B O 1
ATOM 1660 N N . ARG B 1 95 ? 6.309 -5.598 -0.205 1 98.12 95 ARG B N 1
ATOM 1661 C CA . ARG B 1 95 ? 5.426 -5.805 -1.35 1 98.12 95 ARG B CA 1
ATOM 1662 C C . ARG B 1 95 ? 3.977 -5.512 -0.982 1 98.12 95 ARG B C 1
ATOM 1664 O O . ARG B 1 95 ? 3.551 -5.773 0.144 1 98.12 95 ARG B O 1
ATOM 1671 N N . SER B 1 96 ? 3.295 -5.012 -1.977 1 98.69 96 SER B N 1
ATOM 1672 C CA . SER B 1 96 ? 1.841 -4.93 -1.894 1 98.69 96 SER B CA 1
ATOM 1673 C C . SER B 1 96 ? 1.188 -5.324 -3.215 1 98.69 96 SER B C 1
ATOM 1675 O O . SER B 1 96 ? 1.761 -5.109 -4.285 1 98.69 96 SER B O 1
ATOM 1677 N N . SER B 1 97 ? 0.08 -5.918 -3.15 1 98.88 97 SER B N 1
ATOM 1678 C CA . SER B 1 97 ? -0.707 -6.262 -4.332 1 98.88 97 SER B CA 1
ATOM 1679 C C . SER B 1 97 ? -2.197 -6.055 -4.082 1 98.88 97 SER B C 1
ATOM 1681 O O . SER B 1 97 ? -2.656 -6.113 -2.939 1 98.88 97 SER B O 1
ATOM 1683 N N . ILE B 1 98 ? -2.912 -5.73 -5.094 1 98.94 98 ILE B N 1
ATOM 1684 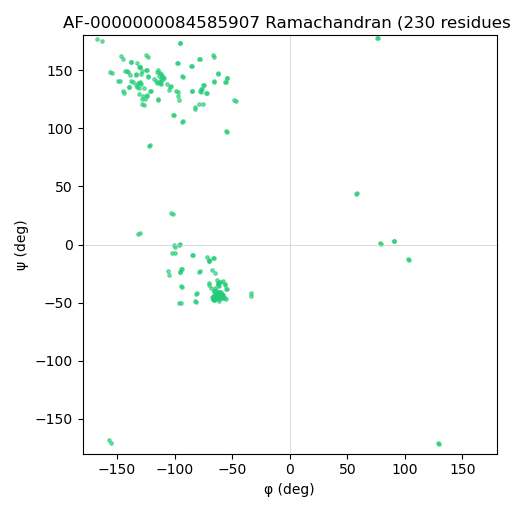C CA . ILE B 1 98 ? -4.367 -5.66 -5.059 1 98.94 98 ILE B CA 1
ATOM 1685 C C . ILE B 1 98 ? -4.961 -6.73 -5.969 1 98.94 98 ILE B C 1
ATOM 1687 O O . ILE B 1 98 ? -4.617 -6.805 -7.152 1 98.94 98 ILE B O 1
ATOM 1691 N N . TRP B 1 99 ? -5.824 -7.555 -5.371 1 98.81 99 TRP B N 1
ATOM 1692 C CA . TRP B 1 99 ? -6.5 -8.633 -6.094 1 98.81 99 TRP B CA 1
ATOM 1693 C C . TRP B 1 99 ? -7.992 -8.344 -6.234 1 98.81 99 TRP B C 1
ATOM 1695 O O . TRP B 1 99 ? -8.625 -7.836 -5.301 1 98.81 99 TRP B O 1
ATOM 1705 N N . ARG B 1 100 ? -8.508 -8.688 -7.363 1 98.25 100 ARG B N 1
ATOM 1706 C CA . ARG B 1 100 ? -9.93 -8.539 -7.652 1 98.25 100 ARG B CA 1
ATOM 1707 C C . ARG B 1 100 ? -10.57 -9.875 -7.992 1 98.25 100 ARG B C 1
ATOM 1709 O O . ARG B 1 100 ? -10.031 -10.641 -8.797 1 98.25 100 ARG B O 1
ATOM 1716 N N . TYR B 1 101 ? -11.711 -10.078 -7.32 1 97.5 101 TYR B N 1
ATOM 1717 C CA . TYR B 1 101 ? -12.477 -11.273 -7.68 1 97.5 101 TYR B CA 1
ATOM 1718 C C . TYR B 1 101 ? -13.328 -11.016 -8.922 1 97.5 101 TYR B C 1
ATOM 1720 O O . TYR B 1 101 ? -14.133 -10.086 -8.945 1 97.5 101 TYR B O 1
ATOM 1728 N N . GLN B 1 102 ? -13.078 -11.703 -9.961 1 93.38 102 GLN B N 1
ATOM 1729 C CA . GLN B 1 102 ? -13.812 -11.688 -11.219 1 93.38 102 GLN B CA 1
ATOM 1730 C C . GLN B 1 102 ? -14.312 -13.078 -11.586 1 93.38 102 GLN B C 1
ATOM 1732 O O . GLN B 1 102 ? -13.961 -14.062 -10.93 1 93.38 102 GLN B O 1
ATOM 1737 N N . PRO B 1 103 ? -15.32 -13.102 -12.508 1 90.44 103 PRO B N 1
ATOM 1738 C CA . PRO B 1 103 ? -15.719 -14.445 -12.938 1 90.44 103 PRO B CA 1
ATOM 1739 C C . PRO B 1 103 ? -14.531 -15.336 -13.289 1 90.44 103 PRO B C 1
ATOM 1741 O O . PRO B 1 103 ? -13.703 -14.961 -14.133 1 90.44 103 PRO B O 1
ATOM 1744 N N . GLY B 1 104 ? -14.328 -16.484 -12.719 1 90.62 104 GLY B N 1
ATOM 1745 C CA . GLY B 1 104 ? -13.203 -17.375 -12.938 1 90.62 104 GLY B CA 1
ATOM 1746 C C . GLY B 1 104 ? -12.18 -17.328 -11.82 1 90.62 104 GLY B C 1
ATOM 1747 O O . GLY B 1 104 ? -11.266 -18.156 -11.773 1 90.62 104 GLY B O 1
ATOM 1748 N N . GLY B 1 105 ? -12.336 -16.297 -10.938 1 96.19 105 GLY B N 1
ATOM 1749 C CA . GLY B 1 105 ? -11.461 -16.312 -9.781 1 96.19 105 GLY B CA 1
ATOM 1750 C C . GLY B 1 105 ? -10.734 -14.992 -9.562 1 96.19 105 GLY B C 1
ATOM 1751 O O . GLY B 1 105 ? -11.047 -13.992 -10.211 1 96.19 105 GLY B O 1
ATOM 1752 N N . TRP B 1 106 ? -9.789 -15.031 -8.625 1 98.19 106 TRP B N 1
ATOM 1753 C CA . TRP B 1 106 ? -9.008 -13.859 -8.25 1 98.19 106 TRP B CA 1
ATOM 1754 C C . TRP B 1 106 ? -7.965 -13.539 -9.32 1 98.19 106 TRP B C 1
ATOM 1756 O O . TRP B 1 106 ? -7.332 -14.445 -9.867 1 98.19 106 TRP B O 1
ATOM 1766 N N . ARG B 1 107 ? -7.824 -12.281 -9.641 1 98.69 107 ARG B N 1
ATOM 1767 C CA . ARG B 1 107 ? -6.762 -11.773 -10.5 1 98.69 107 ARG B CA 1
ATOM 1768 C C . ARG B 1 107 ? -6.117 -10.531 -9.898 1 98.69 107 ARG B C 1
ATOM 1770 O O . ARG B 1 107 ? -6.797 -9.711 -9.273 1 98.69 107 ARG B O 1
ATOM 1777 N N . MET B 1 108 ? -4.875 -10.406 -10.141 1 98.81 108 MET B N 1
ATOM 1778 C CA . MET B 1 108 ? -4.129 -9.281 -9.594 1 98.81 108 MET B CA 1
ATOM 1779 C C . MET B 1 108 ? -4.254 -8.055 -10.5 1 98.81 108 MET B C 1
ATOM 1781 O O . MET B 1 108 ? -4.043 -8.148 -11.711 1 98.81 108 MET B O 1
ATOM 1785 N N . LEU B 1 109 ? -4.543 -7.012 -9.828 1 98.56 109 LEU B N 1
ATOM 1786 C CA . LEU B 1 109 ? -4.77 -5.773 -10.57 1 98.56 109 LEU B CA 1
ATOM 1787 C C . LEU B 1 109 ? -3.576 -4.832 -10.43 1 98.56 109 LEU B C 1
ATOM 1789 O O . LEU B 1 109 ? -3.354 -3.977 -11.289 1 98.56 109 LEU B O 1
ATOM 1793 N N . PHE B 1 110 ? -2.861 -4.953 -9.391 1 98.88 110 PHE B N 1
ATOM 1794 C CA . PHE B 1 110 ? -1.758 -4.043 -9.102 1 98.88 110 PHE B CA 1
ATOM 1795 C C . PHE B 1 110 ? -0.717 -4.719 -8.211 1 98.88 110 PHE B C 1
ATOM 1797 O O . PHE B 1 110 ? -1.058 -5.543 -7.367 1 98.88 110 PHE B O 1
ATOM 1804 N N . HIS B 1 111 ? 0.524 -4.359 -8.391 1 98.75 111 HIS B N 1
ATOM 1805 C CA . HIS B 1 111 ? 1.632 -4.836 -7.574 1 98.75 111 HIS B CA 1
ATOM 1806 C C . HIS B 1 111 ? 2.719 -3.773 -7.441 1 98.75 111 HIS B C 1
ATOM 1808 O O . HIS B 1 111 ? 3.018 -3.062 -8.406 1 98.75 111 HIS B O 1
ATOM 1814 N N . GLN B 1 112 ? 3.295 -3.658 -6.266 1 98.38 112 GLN B N 1
ATOM 1815 C CA . GLN B 1 112 ? 4.418 -2.752 -6.055 1 98.38 112 GLN B CA 1
ATOM 1816 C C . GLN B 1 112 ? 5.422 -3.34 -5.066 1 98.38 112 GLN B C 1
ATOM 1818 O O . GLN B 1 112 ? 5.031 -3.918 -4.051 1 98.38 112 GLN B O 1
ATOM 1823 N N . GLY B 1 113 ? 6.648 -3.285 -5.512 1 97.12 113 GLY B N 1
ATOM 1824 C CA . GLY B 1 113 ? 7.734 -3.68 -4.633 1 97.12 113 GLY B CA 1
ATOM 1825 C C . GLY B 1 113 ? 8.648 -2.527 -4.262 1 97.12 113 GLY B C 1
ATOM 1826 O O . GLY B 1 113 ? 8.93 -1.658 -5.094 1 97.12 113 GLY B O 1
ATOM 1827 N N . THR B 1 114 ? 9.078 -2.496 -2.994 1 96.5 114 THR B N 1
ATOM 1828 C CA . THR B 1 114 ? 10.023 -1.506 -2.484 1 96.5 114 THR B CA 1
ATOM 1829 C C . THR B 1 114 ? 11.18 -2.184 -1.765 1 96.5 114 THR B C 1
ATOM 1831 O O . THR B 1 114 ? 10.977 -2.912 -0.792 1 96.5 114 THR B O 1
ATOM 1834 N N . PRO B 1 115 ? 12.398 -1.94 -2.26 1 94 115 PRO B N 1
ATOM 1835 C CA . PRO B 1 115 ? 13.539 -2.535 -1.558 1 94 115 PRO B CA 1
ATOM 1836 C C . PRO B 1 115 ? 13.586 -2.15 -0.081 1 94 115 PRO B C 1
ATOM 1838 O O . PRO B 1 115 ? 13.305 -1.003 0.271 1 94 115 PRO B O 1
ATOM 1841 N N . ALA B 1 116 ? 13.945 -3.152 0.715 1 89.75 116 ALA B N 1
ATOM 1842 C CA . ALA B 1 116 ? 14.102 -2.92 2.148 1 89.75 116 ALA B CA 1
ATOM 1843 C C . ALA B 1 116 ? 15.578 -2.852 2.531 1 89.75 116 ALA B C 1
ATOM 1845 O O . ALA B 1 116 ? 16.422 -3.52 1.92 1 89.75 116 ALA B O 1
ATOM 1846 N N . GLU B 1 117 ? 15.938 -1.887 3.355 1 73.62 117 GLU B N 1
ATOM 1847 C CA . GLU B 1 117 ? 17.312 -1.8 3.82 1 73.62 117 GLU B CA 1
ATOM 1848 C C . GLU B 1 117 ? 17.656 -2.938 4.781 1 73.62 117 GLU B C 1
ATOM 1850 O O . GLU B 1 117 ? 16.766 -3.447 5.477 1 73.62 117 GLU B O 1
#

Solvent-accessible surface area (backbone atoms only — not comparable to full-atom values): 12177 Å² total; per-residue (Å²): 128,61,62,66,58,55,50,40,52,51,51,51,51,53,58,51,42,58,55,32,61,84,30,35,61,27,39,66,54,46,47,69,37,37,34,88,79,18,41,30,42,37,55,68,37,47,73,43,40,42,66,54,44,46,72,72,49,53,76,86,64,59,68,42,82,43,80,73,48,67,45,80,72,50,98,44,31,32,39,37,40,31,32,36,32,31,69,87,80,62,53,34,28,41,36,38,35,33,36,34,58,45,96,95,44,66,20,34,40,35,37,37,29,15,51,30,116,126,61,64,66,57,55,51,40,52,51,51,49,51,53,57,51,42,58,52,33,60,86,29,35,62,28,40,66,55,44,48,68,36,37,35,88,79,19,41,30,39,36,56,66,37,48,72,42,41,44,66,53,43,48,71,71,49,53,77,86,64,59,67,44,82,42,83,72,48,66,44,80,72,49,99,43,31,34,40,37,40,31,31,39,32,31,69,87,81,63,52,36,29,40,35,38,36,32,35,34,60,46,97,96,44,67,22,34,41,35,38,38,30,15,52,31,117

Radius of gyration: 17.51 Å; Cα contacts (8 Å, |Δi|>4): 501; chains: 2; bounding box: 41×47×41 Å

Secondary structure (DSSP, 8-state):
--HHHHHHHHHHHHHHHTTSHHHHT-HHHHHTTEEEEEEEE-TTS-EEEHHHHHHH------EEEEEEEEEE-SSSEEEEEEEEEETTT--EEEEEEEEEEETTEEEEEEEEEEEE-/--HHHHHHHHHHHHHHHTTSHHHHT-HHHHHTTEEEEEEEE-TTS-EEEHHHHHHH------EEEEEEEEEE-SSSEEEEEEEEEETTT--EEEEEEEEEEETTEEEEEEEEEEE--